Protein AF-A0A183KGP6-F1 (afdb_monomer)

Nearest PDB structures (foldseek):
  6sga-assembly1_DU  TM=4.431E-01  e=5.861E-03  Trypanosoma brucei brucei
  3ddc-assembly1_B  TM=4.902E-01  e=1.138E-02  Mus musculus
  3tuo-assembly1_B  TM=5.033E-01  e=3.368E-02  Homo sapiens

Secondary structure (DSSP, 8-state):
-HHHHHHHH----HHHHHHHHHHTTT-HHHHHHHHHHHT--S-----------------------------------------------------------------------S-TT---TTSPPPEEEEEEEEEPPPPTTS-S---EEEEEEEEETTSBHHHHHHHHHHHTHHHHHHHHTSTTTTTT-----HHHHHHHEEEEESSS-----SSSBGGGGT--SEEEEEEEE-SSPPP--

Foldseek 3Di:
DLVVLCVLLVDPDSVVSVVLCVVVVNPSVVSSCVNVVVPDDPDDDPPDPDDDDDDDDDDDDDDDDDDDDDDDDDDDDDDPDDDDDDDDDDDDDDDDDDDDDDDDDDDDDPPPDPPPPDPCPPDDKAKAKEKEWEFADDDPPDPDDTDIDIDIDIDILQAFLLVVLLVVCVVCVVRLVNRCCPPVNCVLQVDSDSVSQSQQKAKAFPDPFGSLARGDGSVVSVDDRYTYIYIDGHSDGRPHD

pLDDT: mean 70.4, std 25.34, range [27.11, 97.38]

Structure (mmCIF, N/CA/C/O backbone):
data_AF-A0A183KGP6-F1
#
_entry.id   AF-A0A183KGP6-F1
#
loop_
_atom_site.group_PDB
_atom_site.id
_atom_site.type_symbol
_atom_site.label_atom_id
_atom_site.label_alt_id
_atom_site.label_comp_id
_atom_site.label_asym_id
_atom_site.label_entity_id
_atom_site.label_seq_id
_atom_site.pdbx_PDB_ins_code
_atom_site.Cartn_x
_atom_site.Cartn_y
_atom_site.Cartn_z
_atom_site.occupancy
_atom_site.B_iso_or_equiv
_atom_site.auth_seq_id
_atom_site.auth_comp_id
_atom_site.auth_asym_id
_atom_site.auth_atom_id
_atom_site.pdbx_PDB_model_num
ATOM 1 N N . MET A 1 1 ? 17.010 -14.284 -11.463 1.00 81.12 1 MET A N 1
ATOM 2 C CA . MET A 1 1 ? 16.917 -15.751 -11.270 1.00 81.12 1 MET A CA 1
ATOM 3 C C . MET A 1 1 ? 15.515 -16.141 -10.834 1.00 81.12 1 MET A C 1
ATOM 5 O O . MET A 1 1 ? 14.872 -16.854 -11.586 1.00 81.12 1 MET A O 1
ATOM 9 N N . LEU A 1 2 ? 15.007 -15.584 -9.728 1.00 86.62 2 LEU A N 1
ATOM 10 C CA . LEU A 1 2 ? 13.602 -15.716 -9.317 1.00 86.62 2 LEU A CA 1
ATOM 11 C C . LEU A 1 2 ? 12.608 -15.276 -10.408 1.00 86.62 2 LEU A C 1
ATOM 13 O O . LEU A 1 2 ? 11.715 -16.033 -10.745 1.00 86.62 2 LEU A O 1
ATOM 17 N N . GLU A 1 3 ? 12.816 -14.120 -11.047 1.00 85.94 3 GLU A N 1
ATOM 18 C CA . GLU A 1 3 ? 11.957 -13.663 -12.159 1.00 85.94 3 GLU A CA 1
ATOM 19 C C . GLU A 1 3 ? 11.911 -14.659 -13.332 1.00 85.94 3 GLU A C 1
ATOM 21 O O . GLU A 1 3 ? 10.841 -14.955 -13.854 1.00 85.94 3 GLU A O 1
ATOM 26 N N . ASN A 1 4 ? 13.059 -15.241 -13.701 1.00 86.62 4 ASN A N 1
ATOM 27 C CA . ASN A 1 4 ? 13.128 -16.270 -14.745 1.00 86.62 4 ASN A CA 1
ATOM 28 C C . ASN A 1 4 ? 12.422 -17.559 -14.305 1.00 86.62 4 ASN A C 1
ATOM 30 O O . ASN A 1 4 ? 11.791 -18.219 -15.120 1.00 86.62 4 ASN A O 1
ATOM 34 N N . PHE A 1 5 ? 12.515 -17.915 -13.024 1.00 88.62 5 PHE A N 1
ATOM 35 C CA . PHE A 1 5 ? 11.837 -19.078 -12.462 1.00 88.62 5 PHE A CA 1
ATOM 36 C C . PHE A 1 5 ? 10.312 -18.910 -12.485 1.00 88.62 5 PHE A C 1
ATOM 38 O O . PHE A 1 5 ? 9.609 -19.809 -12.945 1.00 88.62 5 PHE A O 1
ATOM 45 N N . LEU A 1 6 ? 9.810 -17.739 -12.082 1.00 89.38 6 LEU A N 1
ATOM 46 C CA . LEU A 1 6 ? 8.388 -17.387 -12.146 1.00 89.38 6 LEU A CA 1
ATOM 47 C C . LEU A 1 6 ? 7.885 -17.382 -13.598 1.00 89.38 6 LEU A C 1
ATOM 49 O O . LEU A 1 6 ? 6.834 -17.947 -13.883 1.00 89.38 6 LEU A O 1
ATOM 53 N N . ALA A 1 7 ? 8.664 -16.834 -14.536 1.00 86.75 7 ALA A N 1
ATOM 54 C CA . ALA A 1 7 ? 8.320 -16.842 -15.958 1.00 86.75 7 ALA A CA 1
ATOM 55 C C . ALA A 1 7 ? 8.277 -18.261 -16.563 1.00 86.75 7 ALA A C 1
ATOM 57 O O . ALA A 1 7 ? 7.427 -18.538 -17.404 1.00 86.75 7 ALA A O 1
ATOM 58 N N . CYS A 1 8 ? 9.167 -19.165 -16.134 1.00 85.12 8 CYS A N 1
ATOM 59 C CA . CYS A 1 8 ? 9.211 -20.549 -16.621 1.00 85.12 8 CYS A CA 1
ATOM 60 C C . CYS A 1 8 ? 8.134 -21.457 -16.006 1.00 85.12 8 CYS A C 1
ATOM 62 O O . CYS A 1 8 ? 7.708 -22.409 -16.652 1.00 85.12 8 CYS A O 1
ATOM 64 N N . THR A 1 9 ? 7.725 -21.199 -14.762 1.00 83.31 9 THR A N 1
ATOM 65 C CA . THR A 1 9 ? 6.773 -22.046 -14.016 1.00 83.31 9 THR A CA 1
ATOM 66 C C . THR A 1 9 ? 5.352 -21.488 -13.986 1.00 83.31 9 THR A C 1
ATOM 68 O O . THR A 1 9 ? 4.415 -22.224 -13.690 1.00 83.31 9 THR A O 1
ATOM 71 N N . GLY A 1 10 ? 5.174 -20.197 -14.279 1.00 86.38 10 GLY A N 1
ATOM 72 C CA . GLY A 1 10 ? 3.891 -19.502 -14.166 1.00 86.38 10 GLY A CA 1
ATOM 73 C C . GLY A 1 10 ? 3.429 -19.275 -12.723 1.00 86.38 10 GLY A C 1
ATOM 74 O O . GLY A 1 10 ? 2.278 -18.897 -12.512 1.00 86.38 10 GLY A O 1
ATOM 75 N N . LEU A 1 11 ? 4.292 -19.510 -11.727 1.00 87.62 11 LEU A N 1
ATOM 76 C CA . LEU A 1 11 ? 3.964 -19.275 -10.323 1.00 87.62 11 LEU A CA 1
ATOM 77 C C . LEU A 1 11 ? 3.753 -17.778 -10.064 1.00 87.62 11 LEU A C 1
ATOM 79 O O . LEU A 1 11 ? 4.532 -16.938 -10.508 1.00 87.62 11 LEU A O 1
ATOM 83 N N . THR A 1 12 ? 2.699 -17.451 -9.319 1.00 85.94 12 THR A N 1
ATOM 84 C CA . THR A 1 12 ? 2.392 -16.081 -8.869 1.00 85.94 12 THR A CA 1
ATOM 85 C C . THR A 1 12 ? 2.721 -15.867 -7.394 1.00 85.94 12 THR A C 1
ATOM 87 O O . THR A 1 12 ? 2.807 -14.728 -6.941 1.00 85.94 12 THR A O 1
ATOM 90 N N . ASP A 1 13 ? 2.895 -16.955 -6.639 1.00 89.19 13 ASP A N 1
ATOM 91 C CA . ASP A 1 13 ? 3.312 -16.922 -5.241 1.00 89.19 13 ASP A CA 1
ATOM 92 C C . ASP A 1 13 ? 4.841 -16.839 -5.156 1.00 89.19 13 ASP A C 1
ATOM 94 O O . ASP A 1 13 ? 5.568 -17.794 -5.445 1.00 89.19 13 ASP A O 1
ATOM 98 N N . ILE A 1 14 ? 5.319 -15.660 -4.766 1.00 88.94 14 ILE A N 1
ATOM 99 C CA . ILE A 1 14 ? 6.742 -15.342 -4.666 1.00 88.94 14 ILE A CA 1
ATOM 100 C C . ILE A 1 14 ? 7.391 -16.102 -3.503 1.00 88.94 14 ILE A C 1
ATOM 102 O O . ILE A 1 14 ? 8.523 -16.561 -3.637 1.00 88.94 14 ILE A O 1
ATOM 106 N N . THR A 1 15 ? 6.691 -16.271 -2.380 1.00 90.25 15 THR A N 1
ATOM 107 C CA . THR A 1 15 ? 7.220 -16.957 -1.194 1.00 90.25 15 THR A CA 1
ATOM 108 C C . THR A 1 15 ? 7.427 -18.439 -1.481 1.00 90.25 15 THR A C 1
ATOM 110 O O . THR A 1 15 ? 8.488 -18.981 -1.174 1.00 90.25 15 THR A O 1
ATOM 113 N N . TYR A 1 16 ? 6.462 -19.070 -2.149 1.00 89.62 16 TYR A N 1
ATOM 114 C CA . TYR A 1 16 ? 6.577 -20.461 -2.583 1.00 89.62 16 TYR A CA 1
ATOM 115 C C . TYR A 1 16 ? 7.667 -20.649 -3.650 1.00 89.62 16 TYR A C 1
ATOM 117 O O . TYR A 1 16 ? 8.451 -21.596 -3.605 1.00 89.62 16 TYR A O 1
ATOM 125 N N . ALA A 1 17 ? 7.778 -19.714 -4.594 1.00 88.25 17 ALA A N 1
ATOM 126 C CA . ALA A 1 17 ? 8.827 -19.764 -5.605 1.00 88.25 17 ALA A CA 1
ATOM 127 C C . ALA A 1 17 ? 10.240 -19.645 -5.009 1.00 88.25 17 ALA A C 1
ATOM 129 O O . ALA A 1 17 ? 11.167 -20.301 -5.487 1.00 88.25 17 ALA A O 1
ATOM 130 N N . ILE A 1 18 ? 10.403 -18.834 -3.959 1.00 89.56 18 ILE A N 1
ATOM 131 C CA . ILE A 1 18 ? 11.666 -18.725 -3.223 1.00 89.56 18 ILE A CA 1
ATOM 132 C C . ILE A 1 18 ? 11.975 -20.034 -2.496 1.00 89.56 18 ILE A C 1
ATOM 134 O O . ILE A 1 18 ? 13.091 -20.522 -2.647 1.00 89.56 18 ILE A O 1
ATOM 138 N N . SER A 1 19 ? 11.012 -20.648 -1.798 1.00 90.38 19 SER A N 1
ATOM 139 C CA . SER A 1 19 ? 11.272 -21.906 -1.080 1.00 90.38 19 SER A CA 1
ATOM 140 C C . SER A 1 19 ? 11.718 -23.029 -2.018 1.00 90.38 19 SER A C 1
ATOM 142 O O . SER A 1 19 ? 12.663 -23.745 -1.713 1.00 90.38 19 SER A O 1
ATOM 144 N N . ILE A 1 20 ? 11.118 -23.132 -3.211 1.00 88.38 20 ILE A N 1
ATOM 145 C CA . ILE A 1 20 ? 11.534 -24.128 -4.212 1.00 88.38 20 ILE A CA 1
ATOM 146 C C . ILE A 1 20 ? 12.958 -23.847 -4.707 1.00 88.38 20 ILE A C 1
ATOM 148 O O . ILE A 1 20 ? 13.764 -24.762 -4.856 1.00 88.38 20 ILE A O 1
ATOM 152 N N . LEU A 1 21 ? 13.295 -22.586 -4.979 1.00 91.00 21 LEU A N 1
ATOM 153 C CA . LEU A 1 21 ? 14.652 -22.242 -5.402 1.00 91.00 21 LEU A CA 1
ATOM 154 C C . LEU A 1 21 ? 15.677 -22.516 -4.301 1.00 91.00 21 LEU A C 1
ATOM 156 O O . LEU A 1 21 ? 16.771 -22.976 -4.613 1.00 91.00 21 LEU A O 1
ATOM 160 N N . GLU A 1 22 ? 15.337 -22.273 -3.038 1.00 91.81 22 GLU A N 1
ATOM 161 C CA . GLU A 1 22 ? 16.195 -22.599 -1.898 1.00 91.81 22 GLU A 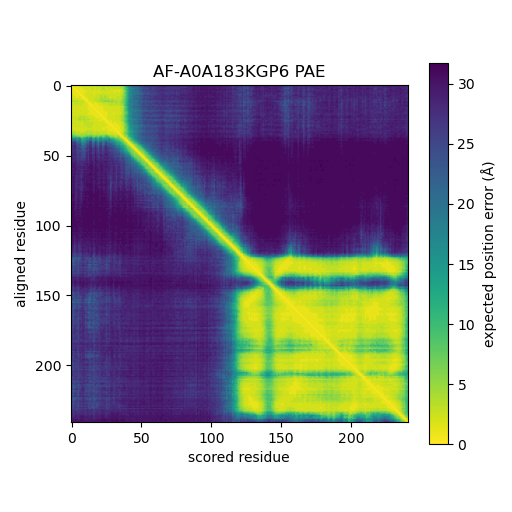CA 1
ATOM 162 C C . GLU A 1 22 ? 16.412 -24.112 -1.764 1.00 91.81 22 GLU A C 1
ATOM 164 O O . GLU A 1 22 ? 17.561 -24.545 -1.651 1.00 91.81 22 GLU A O 1
ATOM 169 N N . ASP A 1 23 ? 15.351 -24.914 -1.893 1.00 90.56 23 ASP A N 1
ATOM 170 C CA . ASP A 1 23 ? 15.410 -26.382 -1.842 1.00 90.56 23 ASP A CA 1
ATOM 171 C C . ASP A 1 23 ? 16.278 -26.981 -2.963 1.00 90.56 23 ASP A C 1
ATOM 173 O O . ASP A 1 23 ? 16.944 -28.001 -2.775 1.00 90.56 23 ASP A O 1
ATOM 177 N N . HIS A 1 24 ? 16.320 -26.318 -4.123 1.00 90.69 24 HIS A N 1
ATOM 178 C CA . HIS A 1 24 ? 17.138 -26.705 -5.278 1.00 90.69 24 HIS A CA 1
ATOM 179 C C . HIS A 1 24 ? 18.449 -25.919 -5.381 1.00 90.69 24 HIS A C 1
ATOM 181 O O . HIS A 1 24 ? 19.069 -25.866 -6.443 1.00 90.69 24 HIS A O 1
ATOM 187 N N . ASN A 1 25 ? 18.905 -25.315 -4.279 1.00 91.62 25 ASN A N 1
ATOM 188 C CA . ASN A 1 25 ? 20.213 -24.667 -4.182 1.00 91.62 25 ASN A CA 1
ATOM 189 C C . ASN A 1 25 ? 20.429 -23.542 -5.223 1.00 91.62 25 ASN A C 1
ATOM 191 O O . ASN A 1 25 ? 21.554 -23.287 -5.659 1.00 91.62 25 ASN A O 1
ATOM 195 N N . TRP A 1 26 ? 19.337 -22.875 -5.606 1.00 88.69 26 TRP A N 1
ATOM 196 C CA . TRP A 1 26 ? 19.215 -21.864 -6.660 1.00 88.69 26 TRP A CA 1
ATOM 197 C C . TRP A 1 26 ? 19.540 -22.364 -8.079 1.00 88.69 26 TRP A C 1
ATOM 199 O O . TRP A 1 26 ? 19.792 -21.562 -8.981 1.00 88.69 26 TRP A O 1
ATOM 209 N N . ASP A 1 27 ? 19.489 -23.675 -8.321 1.00 90.38 27 ASP A N 1
ATOM 210 C CA . ASP A 1 27 ? 19.556 -24.239 -9.668 1.00 90.38 27 ASP A CA 1
ATOM 211 C C . ASP A 1 27 ? 18.201 -24.096 -10.377 1.00 90.38 27 ASP A C 1
ATOM 213 O O . ASP A 1 27 ? 17.239 -24.820 -10.116 1.00 90.38 27 ASP A O 1
ATOM 217 N N . LEU A 1 28 ? 18.144 -23.152 -11.321 1.00 87.19 28 LEU A N 1
ATOM 218 C CA . LEU A 1 28 ? 16.952 -22.870 -12.120 1.00 87.19 28 LEU A CA 1
ATOM 219 C C . LEU A 1 28 ? 16.444 -24.111 -12.873 1.00 87.19 28 LEU A C 1
ATOM 221 O O . LEU A 1 28 ? 15.239 -24.312 -12.979 1.00 87.19 28 LEU A O 1
ATOM 225 N N . THR A 1 29 ? 17.341 -24.937 -13.413 1.00 87.44 29 THR A N 1
ATOM 226 C CA . THR A 1 29 ? 16.960 -26.071 -14.267 1.00 87.44 29 THR A CA 1
ATOM 227 C C . THR A 1 29 ? 16.363 -27.193 -13.427 1.00 87.44 29 THR A C 1
ATOM 229 O O . THR A 1 29 ? 15.338 -27.766 -13.806 1.00 87.44 29 THR A O 1
ATOM 232 N N . ALA A 1 30 ? 16.968 -27.475 -12.270 1.00 87.19 30 ALA A N 1
ATOM 233 C CA . ALA A 1 30 ? 16.465 -28.461 -11.318 1.00 87.19 30 ALA A CA 1
ATOM 234 C C . ALA A 1 30 ? 15.120 -28.025 -10.714 1.00 87.19 30 ALA A C 1
ATOM 236 O O . ALA A 1 30 ? 14.160 -28.796 -10.738 1.00 87.19 30 ALA A O 1
ATOM 237 N N . ALA A 1 31 ? 15.014 -26.762 -10.289 1.00 87.56 31 ALA A N 1
ATOM 238 C CA . ALA A 1 31 ? 13.792 -26.204 -9.719 1.00 87.56 31 ALA A CA 1
ATOM 239 C C . ALA A 1 31 ? 12.621 -26.222 -10.718 1.00 87.56 31 ALA A C 1
ATOM 241 O O . ALA A 1 31 ? 11.513 -26.638 -10.377 1.00 87.56 31 ALA A O 1
ATOM 242 N N . VAL A 1 32 ? 12.853 -25.804 -11.972 1.00 87.19 32 VAL A N 1
ATOM 243 C CA . VAL A 1 32 ? 11.813 -25.818 -13.020 1.00 87.19 32 VAL A CA 1
ATOM 244 C C . VAL A 1 32 ? 11.397 -27.254 -13.335 1.00 87.19 32 VAL A C 1
ATOM 246 O O . VAL A 1 32 ? 10.207 -27.538 -13.449 1.00 87.19 32 VAL A O 1
ATOM 249 N N . SER A 1 33 ? 12.360 -28.176 -13.418 1.00 86.00 33 SER A N 1
ATOM 250 C CA . SER A 1 33 ? 12.076 -29.594 -13.664 1.00 86.00 33 SER A CA 1
ATOM 251 C C . SER A 1 33 ? 11.261 -30.224 -12.534 1.00 86.00 33 SER A C 1
ATOM 253 O O . SER A 1 33 ? 10.390 -31.042 -12.818 1.00 86.00 33 SER A O 1
ATOM 255 N N . SER A 1 34 ? 11.495 -29.823 -11.280 1.00 86.00 34 SER A N 1
ATOM 256 C CA . SER A 1 34 ? 10.710 -30.264 -10.121 1.00 86.00 34 SER A CA 1
ATOM 257 C C . SER A 1 34 ? 9.241 -29.867 -10.266 1.00 86.00 34 SER A C 1
ATOM 259 O O . SER A 1 34 ? 8.366 -30.718 -10.163 1.00 86.00 34 SER A O 1
ATOM 261 N N . ILE A 1 35 ? 8.969 -28.603 -10.608 1.00 85.19 35 ILE A N 1
ATOM 262 C CA . ILE A 1 35 ? 7.598 -28.091 -10.748 1.00 85.19 35 ILE A CA 1
ATOM 263 C C . ILE A 1 35 ? 6.876 -28.691 -11.952 1.00 85.19 35 ILE A C 1
ATOM 265 O O . ILE A 1 35 ? 5.711 -29.062 -11.856 1.00 85.19 35 ILE A O 1
ATOM 269 N N . ILE A 1 36 ? 7.567 -28.838 -13.083 1.00 80.75 36 ILE A N 1
ATOM 270 C CA . ILE A 1 36 ? 6.985 -29.465 -14.276 1.00 80.75 36 ILE A CA 1
ATOM 271 C C . ILE A 1 36 ? 6.713 -30.959 -14.030 1.00 80.75 36 ILE A C 1
ATOM 273 O O . ILE A 1 36 ? 5.729 -31.492 -14.541 1.00 80.75 36 ILE A O 1
ATOM 277 N N . SER A 1 37 ? 7.547 -31.633 -13.229 1.00 69.19 37 SER A N 1
ATOM 278 C CA . SER A 1 37 ? 7.362 -33.050 -12.886 1.00 69.19 37 SER A CA 1
ATOM 279 C C . SER A 1 37 ? 6.227 -33.274 -11.882 1.00 69.19 37 SER A C 1
ATOM 281 O O . SER A 1 37 ? 5.496 -34.251 -12.024 1.00 69.19 37 SER A O 1
ATOM 283 N N . ASP A 1 38 ? 6.020 -32.360 -10.928 1.00 58.97 38 ASP A N 1
ATOM 284 C CA . ASP A 1 38 ? 4.882 -32.401 -9.993 1.00 58.97 38 ASP A CA 1
ATOM 285 C C . ASP A 1 38 ? 3.529 -32.111 -10.681 1.00 58.97 38 ASP A C 1
ATOM 287 O O . ASP A 1 38 ? 2.471 -32.481 -10.170 1.00 58.97 38 ASP A O 1
ATOM 291 N N . VAL A 1 39 ? 3.545 -31.514 -11.882 1.00 53.72 39 VAL A N 1
ATOM 292 C CA . VAL A 1 39 ? 2.363 -31.218 -12.720 1.00 53.72 39 VAL A CA 1
ATOM 293 C C . VAL A 1 39 ? 2.040 -32.348 -13.721 1.00 53.72 39 VAL A C 1
ATOM 295 O O . VAL A 1 39 ? 1.209 -32.188 -14.614 1.00 53.72 39 VAL A O 1
ATOM 298 N N . LEU A 1 40 ? 2.614 -33.544 -13.555 1.00 41.72 40 LEU A N 1
ATOM 299 C CA . LEU A 1 40 ? 2.178 -34.752 -14.271 1.00 41.72 40 LEU A CA 1
ATOM 300 C C . LEU A 1 40 ? 1.310 -35.653 -13.374 1.00 41.72 40 LEU A C 1
ATOM 302 O O . LEU A 1 40 ? 1.816 -36.602 -12.773 1.00 41.72 40 LEU A O 1
ATOM 306 N N . PRO A 1 41 ? -0.022 -35.458 -13.324 1.00 39.81 41 PRO A N 1
ATOM 307 C CA . PRO A 1 41 ? -0.907 -36.540 -12.947 1.00 39.81 41 PRO A CA 1
ATOM 308 C C . PRO A 1 41 ? -0.947 -37.559 -14.090 1.00 39.81 41 PRO A C 1
ATOM 310 O O . PRO A 1 41 ? -1.030 -37.220 -15.273 1.00 39.81 41 PRO A O 1
ATOM 313 N N . ALA A 1 42 ? -0.901 -38.836 -13.719 1.00 44.03 42 ALA A N 1
ATOM 314 C CA . ALA A 1 42 ? -1.204 -39.947 -14.601 1.00 44.03 42 ALA A CA 1
ATOM 315 C C . ALA A 1 42 ? -2.491 -39.668 -15.401 1.00 44.03 42 ALA A C 1
ATOM 317 O O . ALA A 1 42 ? -3.580 -39.615 -14.840 1.00 44.03 42 ALA A O 1
ATOM 318 N N . GLY A 1 43 ? -2.345 -39.517 -16.718 1.00 43.53 43 GLY A N 1
ATOM 319 C CA . GLY A 1 43 ? -3.449 -39.496 -17.670 1.00 43.53 43 GLY A CA 1
ATOM 320 C C . GLY A 1 43 ? -4.267 -38.205 -17.697 1.00 43.53 43 GLY A C 1
ATOM 321 O O . GLY A 1 43 ? -5.335 -38.125 -17.105 1.00 43.53 43 GLY A O 1
ATOM 322 N N . SER A 1 44 ? -3.872 -37.259 -18.544 1.00 30.62 44 SER A N 1
ATOM 323 C CA . SER A 1 44 ? -4.868 -36.581 -19.370 1.00 30.62 44 SER A CA 1
ATOM 324 C C . SER A 1 44 ? -4.247 -36.161 -20.688 1.00 30.62 44 SER A C 1
ATOM 326 O O . SER A 1 44 ? -3.305 -35.376 -20.756 1.00 30.62 44 SER A O 1
ATOM 328 N N . SER A 1 45 ? -4.785 -36.780 -21.729 1.00 33.12 45 SER A N 1
ATOM 329 C CA . SER A 1 45 ? -4.604 -36.458 -23.129 1.00 33.12 45 SER A CA 1
ATOM 330 C C . SER A 1 45 ? -4.700 -34.949 -23.345 1.00 33.12 45 SER A C 1
ATOM 332 O O . SER A 1 45 ? -5.732 -34.341 -23.064 1.00 33.12 45 SER A O 1
ATOM 334 N N . VAL A 1 46 ? -3.664 -34.367 -23.944 1.00 32.84 46 VAL A N 1
ATOM 335 C CA . VAL A 1 46 ? -3.855 -33.209 -24.816 1.00 32.84 46 VAL A CA 1
ATOM 336 C C . VAL A 1 46 ? -4.837 -33.669 -25.890 1.00 32.84 46 VAL A C 1
ATOM 338 O O . VAL A 1 46 ? -4.506 -34.499 -26.735 1.00 32.84 46 VAL A O 1
ATOM 341 N N . VAL A 1 47 ? -6.086 -33.215 -25.804 1.00 34.38 47 VAL A N 1
ATOM 342 C CA . VAL A 1 47 ? -7.009 -33.267 -26.936 1.00 34.38 47 VAL A CA 1
ATOM 343 C C . VAL A 1 47 ? -6.546 -32.158 -27.868 1.00 34.38 47 VAL A C 1
ATOM 345 O O . VAL A 1 47 ? -6.925 -31.000 -27.732 1.00 34.38 47 VAL A O 1
ATOM 348 N N . GLN A 1 48 ? -5.623 -32.520 -28.754 1.00 35.09 48 GLN A N 1
ATOM 349 C CA . GLN A 1 48 ? -5.389 -31.797 -29.990 1.00 35.09 48 GLN A CA 1
ATOM 350 C C . GLN A 1 48 ? -6.634 -31.999 -30.856 1.00 35.09 48 GLN A C 1
ATOM 352 O O . GLN A 1 48 ? -7.079 -33.128 -31.060 1.00 35.09 48 GLN A O 1
ATOM 357 N N . GLU A 1 49 ? -7.212 -30.895 -31.314 1.00 34.16 49 GLU A N 1
ATOM 358 C CA . GLU A 1 49 ? -8.292 -30.885 -32.290 1.00 34.16 49 GLU A CA 1
ATOM 359 C C . GLU A 1 49 ? -7.764 -31.488 -33.601 1.00 34.16 49 GLU A C 1
ATOM 361 O O . GLU A 1 49 ? -6.937 -30.900 -34.297 1.00 34.16 49 GLU A O 1
ATOM 366 N N . ASP A 1 50 ? -8.187 -32.722 -33.868 1.00 33.22 50 ASP A N 1
ATOM 367 C CA . ASP A 1 50 ? -7.902 -33.485 -35.076 1.00 33.22 50 ASP A CA 1
ATOM 368 C C . ASP A 1 50 ? -8.952 -33.140 -36.142 1.00 33.22 50 ASP A C 1
ATOM 370 O O . ASP A 1 50 ? -10.146 -33.386 -35.953 1.00 33.22 50 ASP A O 1
ATOM 374 N N . GLN A 1 51 ? -8.508 -32.605 -37.280 1.00 32.69 51 GLN A N 1
ATOM 375 C CA . GLN A 1 51 ? -9.146 -32.911 -38.556 1.00 32.69 51 GLN A CA 1
ATOM 376 C C . GLN A 1 51 ? -8.096 -33.221 -39.630 1.00 32.69 51 GLN A C 1
ATOM 378 O O . GLN A 1 51 ? -7.629 -32.331 -40.334 1.00 32.69 51 GLN A O 1
ATOM 383 N N . SER A 1 52 ? -7.920 -34.533 -39.836 1.00 32.34 52 SER A N 1
ATOM 384 C CA . SER A 1 52 ? -7.676 -35.235 -41.115 1.00 32.34 52 SER A CA 1
ATOM 385 C C . SER A 1 52 ? -6.233 -35.130 -41.642 1.00 32.34 52 SER A C 1
ATOM 387 O O . SER A 1 52 ? -5.732 -34.040 -41.871 1.00 32.34 52 SER A O 1
ATOM 389 N N . VAL A 1 53 ? -5.474 -36.194 -41.940 1.00 31.14 53 VAL A N 1
ATOM 390 C CA . VAL A 1 53 ? -5.739 -37.472 -42.644 1.00 31.14 53 VAL A CA 1
ATOM 391 C C . VAL A 1 53 ? -4.547 -38.435 -42.326 1.00 31.14 53 VAL A C 1
ATOM 393 O O . VAL A 1 53 ? -3.508 -37.962 -41.865 1.00 31.14 53 VAL A O 1
ATOM 396 N N . PRO A 1 54 ? -4.647 -39.766 -42.547 1.00 46.81 54 PRO A N 1
ATOM 397 C CA . PRO A 1 54 ? -3.925 -40.788 -41.777 1.00 46.81 54 PRO A CA 1
ATOM 398 C C . PRO A 1 54 ? -2.695 -41.429 -42.458 1.00 46.81 54 PRO A C 1
ATOM 400 O O . PRO A 1 54 ? -2.429 -41.212 -43.639 1.00 46.81 54 PRO A O 1
ATOM 403 N N . TYR A 1 55 ? -2.065 -42.336 -41.689 1.00 27.11 55 TYR A N 1
ATOM 404 C CA . TYR A 1 55 ? -0.944 -43.260 -41.976 1.00 27.11 55 TYR A CA 1
ATOM 405 C C . TYR A 1 55 ? 0.453 -42.623 -41.805 1.00 27.11 55 TYR A C 1
ATOM 407 O O . TYR A 1 55 ? 0.699 -41.526 -42.270 1.00 27.11 55 TYR A O 1
ATOM 415 N N . SER A 1 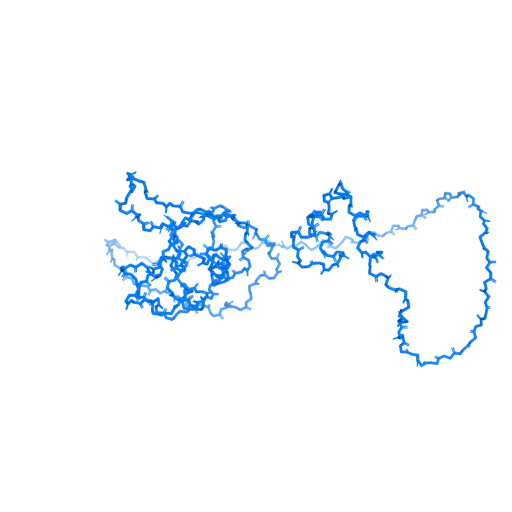56 ? 1.448 -43.222 -41.144 1.00 30.06 56 SER A N 1
ATOM 416 C CA . SER A 1 56 ? 1.765 -44.639 -40.997 1.00 30.06 56 SER A CA 1
ATOM 417 C C . SER A 1 56 ? 2.711 -44.880 -39.806 1.00 30.06 56 SER A C 1
ATOM 419 O O . SER A 1 56 ? 3.480 -44.015 -39.400 1.00 30.06 56 SER A O 1
ATOM 421 N N . THR A 1 57 ? 2.639 -46.100 -39.288 1.00 39.97 57 THR A N 1
ATOM 422 C CA . THR A 1 57 ? 3.443 -46.764 -38.254 1.00 39.97 57 THR A CA 1
ATOM 423 C C . THR A 1 57 ? 4.962 -46.626 -38.457 1.00 39.97 57 THR A C 1
ATOM 425 O O . THR A 1 57 ? 5.401 -46.690 -39.601 1.00 39.97 57 THR A O 1
ATOM 428 N N . VAL A 1 58 ? 5.745 -46.533 -37.363 1.00 29.05 58 VAL A N 1
ATOM 429 C CA . VAL A 1 58 ? 6.975 -47.320 -37.050 1.00 29.05 58 VAL A CA 1
ATOM 430 C C . VAL A 1 58 ? 7.724 -46.710 -35.840 1.00 29.05 58 VAL A C 1
ATOM 432 O O . VAL A 1 58 ? 8.074 -45.538 -35.827 1.00 29.05 58 VAL A O 1
ATOM 435 N N . PHE A 1 59 ? 8.020 -47.548 -34.845 1.00 31.31 59 PHE A N 1
ATOM 436 C CA . PHE A 1 59 ? 9.094 -47.408 -33.840 1.00 31.31 59 PHE A CA 1
ATOM 437 C C . PHE A 1 59 ? 9.975 -48.676 -33.946 1.00 31.31 59 PHE A C 1
ATOM 439 O O . PHE A 1 59 ? 9.486 -49.662 -34.508 1.00 31.31 59 PHE A O 1
ATOM 446 N N . PRO A 1 60 ? 11.149 -48.797 -33.288 1.00 49.62 60 PRO A N 1
ATOM 447 C CA . PRO A 1 60 ? 12.135 -47.805 -32.807 1.00 49.62 60 PRO A CA 1
ATOM 448 C C . PRO A 1 60 ? 13.599 -48.188 -33.191 1.00 49.62 60 PRO A C 1
ATOM 450 O O . PRO A 1 60 ? 13.843 -49.337 -33.535 1.00 49.62 60 PRO A O 1
ATOM 453 N N . MET A 1 61 ? 14.594 -47.286 -33.058 1.00 30.66 61 MET A N 1
ATOM 454 C CA . MET A 1 61 ? 15.971 -47.607 -32.580 1.00 30.66 61 MET A CA 1
ATOM 455 C C . MET A 1 61 ? 16.944 -46.406 -32.623 1.00 30.66 61 MET A C 1
ATOM 457 O O . MET A 1 61 ? 17.057 -45.708 -33.622 1.00 30.66 61 MET A O 1
ATOM 461 N N . ILE A 1 62 ? 17.702 -46.246 -31.535 1.00 34.38 62 ILE A N 1
ATOM 462 C CA . ILE A 1 62 ? 19.007 -45.556 -31.394 1.00 34.38 62 ILE A CA 1
ATOM 463 C C . ILE A 1 62 ? 20.039 -46.721 -31.355 1.00 34.38 62 ILE A C 1
ATOM 465 O O . ILE A 1 62 ? 19.655 -47.742 -30.768 1.00 34.38 62 ILE A O 1
ATOM 469 N N . PRO A 1 63 ? 21.284 -46.680 -31.918 1.00 39.47 63 PRO A N 1
ATOM 470 C CA . PRO A 1 63 ? 22.338 -45.764 -31.448 1.00 39.47 63 PRO A CA 1
ATOM 471 C C . PRO A 1 63 ? 23.530 -45.393 -32.373 1.00 39.47 63 PRO A C 1
ATOM 473 O O . PRO A 1 63 ? 23.830 -46.051 -33.360 1.00 39.47 63 PRO A O 1
ATOM 476 N N . LEU A 1 64 ? 24.291 -44.399 -31.883 1.00 33.41 64 LEU A N 1
ATOM 477 C CA . LEU A 1 64 ? 25.751 -44.205 -32.010 1.00 33.41 64 LEU A CA 1
ATOM 478 C C . LEU A 1 64 ? 26.351 -43.728 -33.355 1.00 33.41 64 LEU A C 1
ATOM 480 O O . LEU A 1 64 ? 26.341 -44.433 -34.355 1.00 33.41 64 LEU A O 1
ATOM 484 N N . GLY A 1 65 ? 27.051 -42.586 -33.318 1.00 28.55 65 GLY A N 1
ATOM 485 C CA . GLY A 1 65 ? 28.009 -42.175 -34.353 1.00 28.55 65 GLY A CA 1
ATOM 486 C C . GLY A 1 65 ? 28.597 -40.789 -34.078 1.00 28.55 65 GLY A C 1
ATOM 487 O O . GLY A 1 65 ? 27.852 -39.826 -33.981 1.00 28.55 65 GLY A O 1
ATOM 488 N N . GLY A 1 66 ? 29.917 -40.715 -33.888 1.00 28.11 66 GLY A N 1
ATOM 489 C CA . GLY A 1 66 ? 30.672 -39.532 -33.459 1.00 28.11 66 GLY A CA 1
ATOM 490 C C . GLY A 1 66 ? 30.883 -38.420 -34.514 1.00 28.11 66 GLY A C 1
ATOM 491 O O . GLY A 1 66 ? 30.118 -38.313 -35.468 1.00 28.11 66 GLY A O 1
ATOM 492 N N . PRO A 1 67 ? 31.904 -37.559 -34.322 1.00 46.91 67 PRO A N 1
ATOM 493 C CA . PRO A 1 67 ? 31.869 -36.125 -34.635 1.00 46.91 67 PRO A CA 1
ATOM 494 C C . PRO A 1 67 ? 32.419 -35.779 -36.024 1.00 46.91 67 PRO A C 1
ATOM 496 O O . PRO A 1 67 ? 33.365 -36.427 -36.464 1.00 46.91 67 PRO A O 1
ATOM 499 N N . ILE A 1 68 ? 31.931 -34.705 -36.666 1.00 34.47 68 ILE A N 1
ATOM 500 C CA . ILE A 1 68 ? 32.618 -34.073 -37.811 1.00 34.47 68 ILE A CA 1
ATOM 501 C 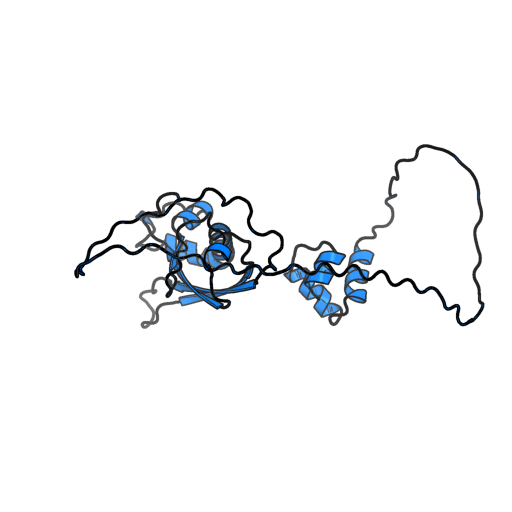C . ILE A 1 68 ? 32.457 -32.541 -37.795 1.00 34.47 68 ILE A C 1
ATOM 503 O O . ILE A 1 68 ? 31.380 -31.996 -37.571 1.00 34.47 68 ILE A O 1
ATOM 507 N N . LEU A 1 69 ? 33.602 -31.897 -38.024 1.00 30.44 69 LEU A N 1
ATOM 508 C CA . LEU A 1 69 ? 33.900 -30.477 -38.181 1.00 30.44 69 LEU A CA 1
ATOM 509 C C . LEU A 1 69 ? 33.249 -29.811 -39.411 1.00 30.44 69 LEU A C 1
ATOM 511 O O . LEU A 1 69 ? 33.127 -30.422 -40.465 1.00 30.44 69 LEU A O 1
ATOM 515 N N . SER A 1 70 ? 33.015 -28.505 -39.246 1.00 32.22 70 SER A N 1
ATOM 516 C CA . SER A 1 70 ? 33.139 -27.402 -40.215 1.00 32.22 70 SER A CA 1
ATOM 517 C C . SER A 1 70 ? 32.341 -27.414 -41.527 1.00 32.22 70 SER A C 1
ATOM 519 O O . SER A 1 70 ? 32.549 -28.224 -42.424 1.00 32.22 70 SER A O 1
ATOM 521 N N . SER A 1 71 ? 31.585 -26.332 -41.732 1.00 32.72 71 SER A N 1
ATOM 522 C CA . SER A 1 71 ? 31.528 -25.635 -43.022 1.00 32.72 71 SER A CA 1
ATOM 523 C C . SER A 1 71 ? 31.328 -24.139 -42.789 1.00 32.72 71 SER A C 1
ATOM 525 O O . SER A 1 71 ? 30.389 -23.707 -42.124 1.00 32.72 71 SER A O 1
ATOM 527 N N . GLU A 1 72 ? 32.287 -23.377 -43.300 1.00 33.91 72 GLU A N 1
ATOM 528 C CA . GLU A 1 72 ? 32.314 -21.924 -43.356 1.00 33.91 72 GLU A CA 1
ATOM 529 C C . GLU A 1 72 ? 31.452 -21.387 -44.512 1.00 33.91 72 GLU A C 1
ATOM 531 O O . GLU A 1 72 ? 31.071 -22.113 -45.431 1.00 33.91 72 GLU A O 1
ATOM 536 N N . SER A 1 73 ? 31.297 -20.060 -44.495 1.00 31.17 73 SER A N 1
ATOM 537 C CA . SER A 1 73 ? 30.865 -19.148 -45.565 1.00 31.17 73 SER A CA 1
ATOM 538 C C . SER A 1 73 ? 29.365 -18.823 -45.646 1.00 31.17 73 SER A C 1
ATOM 540 O O . SER A 1 73 ? 28.533 -19.608 -46.075 1.00 31.17 73 SER A O 1
ATOM 542 N N . SER A 1 74 ? 29.019 -17.577 -45.312 1.00 34.59 74 SER A N 1
ATOM 543 C CA . SER A 1 74 ? 28.858 -16.567 -46.361 1.00 34.59 74 SER A CA 1
ATOM 544 C C . SER A 1 74 ? 28.820 -15.163 -45.759 1.00 34.59 74 SER A C 1
ATOM 546 O O . SER A 1 74 ? 28.014 -14.847 -44.888 1.00 34.59 74 SER A O 1
ATOM 548 N N . MET A 1 75 ? 29.710 -14.316 -46.266 1.00 35.81 75 MET A N 1
ATOM 549 C CA . MET A 1 75 ? 29.696 -12.870 -46.094 1.00 35.81 75 MET A CA 1
ATOM 550 C C . MET A 1 75 ? 28.434 -12.284 -46.739 1.00 35.81 75 MET A C 1
ATOM 552 O O . MET A 1 75 ? 28.107 -12.634 -47.870 1.00 35.81 75 MET A O 1
ATOM 556 N N . ASN A 1 76 ? 27.782 -11.334 -46.068 1.00 36.44 76 ASN A N 1
ATOM 557 C CA . ASN A 1 76 ? 27.249 -10.165 -46.762 1.00 36.44 76 ASN A CA 1
ATOM 558 C C . ASN A 1 76 ? 27.173 -8.967 -45.814 1.00 36.44 76 ASN A C 1
ATOM 560 O O . ASN A 1 76 ? 26.441 -8.946 -44.829 1.00 36.44 76 ASN A O 1
ATOM 564 N N . HIS A 1 77 ? 27.995 -7.980 -46.139 1.00 38.66 77 HIS A N 1
ATOM 565 C CA . HIS A 1 77 ? 27.964 -6.626 -45.627 1.00 38.66 77 HIS A CA 1
ATOM 566 C C . HIS A 1 77 ? 26.841 -5.891 -46.362 1.00 38.66 77 HIS A C 1
ATOM 568 O O . HIS A 1 77 ? 26.812 -5.873 -47.589 1.00 38.66 77 HIS A O 1
ATOM 574 N N . ASN A 1 78 ? 25.935 -5.242 -45.641 1.00 35.34 78 ASN A N 1
ATOM 575 C CA . ASN A 1 78 ? 25.232 -4.107 -46.219 1.00 35.34 78 ASN A CA 1
ATOM 576 C C . ASN A 1 78 ? 25.217 -2.976 -45.197 1.00 35.34 78 ASN A C 1
ATOM 578 O O . ASN A 1 78 ? 24.486 -2.985 -44.209 1.00 35.34 78 ASN A O 1
ATOM 582 N N . LEU A 1 79 ? 26.157 -2.063 -45.423 1.00 38.41 79 LEU A N 1
ATOM 583 C CA . LEU A 1 79 ? 26.392 -0.846 -44.673 1.00 38.41 79 LEU A CA 1
ATOM 584 C C . LEU A 1 79 ? 25.347 0.178 -45.140 1.00 38.41 79 LEU A C 1
ATOM 586 O O . LEU A 1 79 ? 25.514 0.826 -46.168 1.00 38.41 79 LEU A O 1
ATOM 590 N N . GLY A 1 80 ? 24.247 0.297 -44.402 1.00 35.25 80 GLY A N 1
ATOM 591 C CA . GLY A 1 80 ? 23.268 1.370 -44.561 1.00 35.25 80 GLY A CA 1
ATOM 592 C C . GLY A 1 80 ? 23.460 2.424 -43.477 1.00 35.25 80 GLY A C 1
ATOM 593 O O . GLY A 1 80 ? 22.655 2.515 -42.557 1.00 35.25 80 GLY A O 1
ATOM 594 N N . THR A 1 81 ? 24.547 3.192 -43.540 1.00 40.31 81 THR A N 1
ATOM 595 C CA . THR A 1 81 ? 24.753 4.382 -42.702 1.00 40.31 81 THR A CA 1
ATOM 596 C C . THR A 1 81 ? 23.724 5.454 -43.065 1.00 40.31 81 THR A C 1
ATOM 598 O O . THR A 1 81 ? 23.893 6.147 -44.066 1.00 40.31 81 THR A O 1
ATOM 601 N N . GLN A 1 82 ? 22.672 5.623 -42.259 1.00 36.31 82 GLN A N 1
ATOM 602 C CA . GLN A 1 82 ? 21.893 6.864 -42.251 1.00 36.31 82 GLN A CA 1
ATOM 603 C C . GLN A 1 82 ? 22.579 7.860 -41.314 1.00 36.31 82 GLN A C 1
ATOM 605 O O . GLN A 1 82 ? 22.463 7.795 -40.094 1.00 36.31 82 GLN A O 1
ATOM 610 N N . THR A 1 83 ? 23.340 8.770 -41.911 1.00 39.09 83 THR A N 1
ATOM 611 C CA . THR A 1 83 ? 23.831 9.992 -41.275 1.00 39.09 83 THR A CA 1
ATOM 612 C C . THR A 1 83 ? 22.687 11.002 -41.214 1.00 39.09 83 THR A C 1
ATOM 614 O O . THR A 1 83 ? 22.225 11.457 -42.258 1.00 39.09 83 THR A O 1
ATOM 617 N N . VAL A 1 84 ? 22.233 11.370 -40.015 1.00 39.28 84 VAL A N 1
ATOM 618 C CA . VAL A 1 84 ? 21.325 12.511 -39.828 1.00 39.28 84 VAL A CA 1
ATOM 619 C C . VAL A 1 84 ? 22.183 13.752 -39.604 1.00 39.28 84 VAL A C 1
ATOM 621 O O . VAL A 1 84 ? 22.923 13.846 -38.626 1.00 39.28 84 VAL A O 1
ATOM 624 N N . SER A 1 85 ? 22.137 14.672 -40.563 1.00 39.69 85 SER A N 1
ATOM 625 C CA . SER A 1 85 ? 22.844 15.950 -40.534 1.00 39.69 85 SER A CA 1
ATOM 626 C C . SER A 1 85 ? 22.161 16.929 -39.577 1.00 39.69 85 SER A C 1
ATOM 628 O O . SER A 1 85 ? 20.945 17.097 -39.610 1.00 39.69 85 SER A O 1
ATOM 630 N N . VAL A 1 86 ? 22.959 17.592 -38.742 1.00 38.81 86 VAL A N 1
ATOM 631 C CA . VAL A 1 86 ? 22.536 18.691 -37.866 1.00 38.81 86 VAL A CA 1
ATOM 632 C C . VAL A 1 86 ? 22.563 19.985 -38.681 1.00 38.81 86 VAL A C 1
ATOM 634 O O . VAL A 1 86 ? 23.610 20.346 -39.216 1.00 38.81 86 VAL A O 1
ATOM 637 N N . SER A 1 87 ? 21.437 20.689 -38.772 1.00 37.97 87 SER A N 1
ATOM 638 C CA . SER A 1 87 ? 21.379 22.048 -39.319 1.00 37.97 87 SER A CA 1
ATOM 639 C C . SER A 1 87 ? 21.145 23.035 -38.181 1.00 37.97 87 SER A C 1
ATOM 641 O O . SER A 1 87 ? 20.040 23.144 -37.661 1.00 37.97 87 SER A O 1
ATOM 643 N N . THR A 1 88 ? 22.194 23.756 -37.794 1.00 46.03 88 THR A N 1
ATOM 644 C CA . THR A 1 88 ? 22.090 25.006 -37.034 1.00 46.03 88 THR A CA 1
ATOM 645 C C . THR A 1 88 ? 22.037 26.154 -38.035 1.00 46.03 88 THR A C 1
ATOM 647 O O . THR A 1 88 ? 23.045 26.438 -38.683 1.00 46.03 88 THR A O 1
ATOM 650 N N . MET A 1 89 ? 20.888 26.812 -38.173 1.00 41.53 89 MET A N 1
ATOM 651 C CA . MET A 1 89 ? 20.835 28.164 -38.726 1.00 41.53 89 MET A CA 1
ATOM 652 C C . MET A 1 89 ? 20.486 29.130 -37.601 1.00 41.53 89 MET A C 1
ATOM 654 O O . MET A 1 89 ? 19.439 29.019 -36.966 1.00 41.53 89 MET A O 1
ATOM 658 N N . CYS A 1 90 ? 21.436 30.019 -37.324 1.00 43.06 90 CYS A N 1
ATOM 659 C CA . CYS A 1 90 ? 21.258 31.199 -36.502 1.00 43.06 90 CYS A CA 1
ATOM 660 C C . CYS A 1 90 ? 20.744 32.309 -37.419 1.00 43.06 90 CYS A C 1
ATOM 662 O O . CYS A 1 90 ? 21.533 32.858 -38.179 1.00 43.06 90 CYS A O 1
ATOM 664 N N . ASP A 1 91 ? 19.462 32.637 -37.316 1.00 34.47 91 ASP A N 1
ATOM 665 C CA . ASP A 1 91 ? 18.890 33.860 -37.875 1.00 34.47 91 ASP A CA 1
ATOM 666 C C . ASP A 1 91 ? 18.167 34.589 -36.740 1.00 34.47 91 ASP A C 1
ATOM 668 O O . ASP A 1 91 ? 17.038 34.254 -36.385 1.00 34.47 91 ASP A O 1
ATOM 672 N N . ILE A 1 92 ? 18.847 35.558 -36.128 1.00 39.75 92 ILE A N 1
ATOM 673 C CA . ILE A 1 92 ? 18.230 36.584 -35.284 1.00 39.75 92 ILE A CA 1
ATOM 674 C C . ILE A 1 92 ? 18.742 37.924 -35.802 1.00 39.75 92 ILE A C 1
ATOM 676 O O . ILE A 1 92 ? 19.870 38.321 -35.529 1.00 39.75 92 ILE A O 1
ATOM 680 N N . ASP A 1 93 ? 17.874 38.595 -36.549 1.00 37.44 93 ASP A N 1
ATOM 681 C CA . ASP A 1 93 ? 17.887 40.035 -36.767 1.00 37.44 93 ASP A CA 1
ATOM 682 C C . ASP A 1 93 ? 16.502 40.530 -36.353 1.00 37.44 93 ASP A C 1
ATOM 684 O O . ASP A 1 93 ? 15.516 40.206 -37.012 1.00 37.44 93 ASP A O 1
ATOM 688 N N . THR A 1 94 ? 16.410 41.261 -35.240 1.00 42.53 94 THR A N 1
ATOM 689 C CA . THR A 1 94 ? 15.407 42.315 -34.996 1.00 42.53 94 THR A CA 1
ATOM 690 C C . THR A 1 94 ? 15.832 43.112 -33.759 1.00 42.53 94 THR A C 1
ATOM 692 O O . THR A 1 94 ? 15.664 42.674 -32.621 1.00 42.53 94 THR A O 1
ATOM 695 N N . ASP A 1 95 ? 16.362 44.307 -34.008 1.00 38.47 95 ASP A N 1
ATOM 696 C CA . ASP A 1 95 ? 16.481 45.401 -33.046 1.00 38.47 95 ASP A CA 1
ATOM 697 C C . ASP A 1 95 ? 15.095 45.938 -32.661 1.00 38.47 95 ASP A C 1
ATOM 699 O O . ASP A 1 95 ? 14.356 46.372 -33.542 1.00 38.47 95 ASP A O 1
ATOM 703 N N . ILE A 1 96 ? 14.787 46.026 -31.359 1.00 39.56 96 ILE A N 1
ATOM 704 C CA . ILE A 1 96 ? 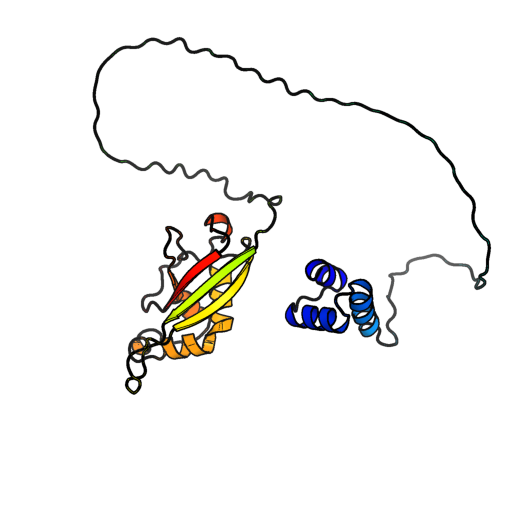13.955 47.101 -30.784 1.00 39.56 96 ILE A CA 1
ATOM 705 C C . ILE A 1 96 ? 14.286 47.356 -29.296 1.00 39.56 96 ILE A C 1
ATOM 707 O O . ILE A 1 96 ? 14.003 46.558 -28.414 1.00 39.56 96 ILE A O 1
ATOM 711 N N . SER A 1 97 ? 14.880 48.526 -29.051 1.00 39.00 97 SER A N 1
ATOM 712 C CA . SER A 1 97 ? 14.534 49.533 -28.029 1.00 39.00 97 SER A CA 1
ATOM 713 C C . SER A 1 97 ? 14.049 49.106 -26.621 1.00 39.00 97 SER A C 1
ATOM 715 O O . SER A 1 97 ? 12.889 48.762 -26.432 1.00 39.00 97 SER A O 1
ATOM 717 N N . GLY A 1 98 ? 14.894 49.371 -25.613 1.00 31.78 98 GLY A N 1
ATOM 718 C CA . GLY A 1 98 ? 14.554 50.322 -24.539 1.00 31.78 98 GLY A CA 1
ATOM 719 C C . GLY A 1 98 ? 13.872 49.836 -23.241 1.00 31.78 98 GLY A C 1
ATOM 720 O O . GLY A 1 98 ? 12.746 49.361 -23.251 1.00 31.78 98 GLY A O 1
ATOM 721 N N . CYS A 1 99 ? 14.524 50.205 -22.129 1.00 31.81 99 CYS A N 1
ATOM 722 C CA . CYS A 1 99 ? 14.016 50.486 -20.772 1.00 31.81 99 CYS A CA 1
ATOM 723 C C . CYS A 1 99 ? 13.942 49.371 -19.708 1.00 31.81 99 CYS A C 1
ATOM 725 O O . CYS A 1 99 ? 13.237 48.373 -19.819 1.00 31.81 99 CYS A O 1
ATOM 727 N N . ASP A 1 100 ? 14.648 49.678 -18.612 1.00 37.03 100 ASP A N 1
ATOM 728 C CA . ASP A 1 100 ? 14.575 49.133 -17.257 1.00 37.03 100 ASP A CA 1
ATOM 729 C C . ASP A 1 100 ? 13.151 48.889 -16.760 1.00 37.03 100 ASP A C 1
ATOM 731 O O . ASP A 1 100 ? 12.353 49.814 -16.846 1.00 37.03 100 ASP A O 1
ATOM 735 N N . ILE A 1 101 ? 12.894 47.730 -16.133 1.00 34.53 101 ILE A N 1
ATOM 736 C CA . ILE A 1 101 ? 12.253 47.580 -14.805 1.00 34.53 101 ILE A CA 1
ATOM 737 C C . ILE A 1 101 ? 12.097 46.087 -14.437 1.00 34.53 101 ILE A C 1
ATOM 739 O O . ILE A 1 101 ? 11.418 45.326 -15.114 1.00 34.53 101 ILE A O 1
ATOM 743 N N . SER A 1 102 ? 12.651 45.674 -13.295 1.00 39.69 102 SER A N 1
ATOM 744 C CA . SER A 1 102 ? 11.991 44.699 -12.398 1.00 39.69 102 SER A CA 1
ATOM 745 C C . SER A 1 102 ? 11.208 45.524 -11.362 1.00 39.69 102 SER A C 1
ATOM 747 O O . SER A 1 102 ? 11.733 46.586 -11.013 1.00 39.69 102 SER A O 1
ATOM 749 N N . PRO A 1 103 ? 10.024 45.119 -10.833 1.00 41.94 103 PRO A N 1
ATOM 750 C CA . PRO A 1 103 ? 9.816 43.813 -10.181 1.00 41.94 103 PRO A CA 1
ATOM 751 C C . PRO A 1 103 ? 8.379 43.196 -10.196 1.00 41.94 103 PRO A C 1
ATOM 753 O O . PRO A 1 103 ? 7.383 43.869 -10.420 1.00 41.94 103 PRO A O 1
ATOM 756 N N . ALA A 1 104 ? 8.323 41.915 -9.797 1.00 39.25 104 ALA A N 1
ATOM 757 C CA . ALA A 1 104 ? 7.267 41.197 -9.051 1.00 39.25 104 ALA A CA 1
ATOM 758 C C . ALA A 1 104 ? 5.852 40.916 -9.640 1.00 39.25 104 ALA A C 1
ATOM 760 O O . ALA A 1 104 ? 5.193 41.756 -10.237 1.00 39.25 104 ALA A O 1
ATOM 761 N N . ILE A 1 105 ? 5.350 39.737 -9.221 1.00 31.80 105 ILE A N 1
ATOM 762 C CA . ILE A 1 105 ? 3.961 39.223 -9.142 1.00 31.80 105 ILE A CA 1
ATOM 763 C C . ILE A 1 105 ? 3.545 38.186 -10.207 1.00 31.80 105 ILE A C 1
ATOM 765 O O . ILE A 1 105 ? 3.163 38.491 -11.330 1.00 31.80 105 ILE A O 1
ATOM 769 N N . SER A 1 106 ? 3.560 36.936 -9.734 1.00 42.03 106 SER A N 1
ATOM 770 C CA . SER A 1 106 ? 2.653 35.809 -9.979 1.00 42.03 106 SER A CA 1
ATOM 771 C C . SER A 1 106 ? 1.536 35.964 -11.018 1.00 42.03 106 SER A C 1
ATOM 773 O O . SER A 1 106 ? 0.633 36.779 -10.838 1.00 42.03 106 SER A O 1
ATOM 775 N N . ARG A 1 107 ? 1.461 35.002 -11.950 1.00 34.69 107 ARG A N 1
ATOM 776 C CA . ARG A 1 107 ? 0.224 34.276 -12.296 1.00 34.69 107 ARG A CA 1
ATOM 777 C C . ARG A 1 107 ? 0.541 32.979 -13.042 1.00 34.69 107 ARG A C 1
ATOM 779 O O . ARG A 1 107 ? 1.300 32.959 -14.000 1.00 34.69 107 ARG A O 1
ATOM 786 N N . SER A 1 108 ? -0.054 31.915 -12.515 1.00 40.47 108 SER A N 1
ATOM 787 C CA . SER A 1 108 ? -0.096 30.552 -13.029 1.00 40.47 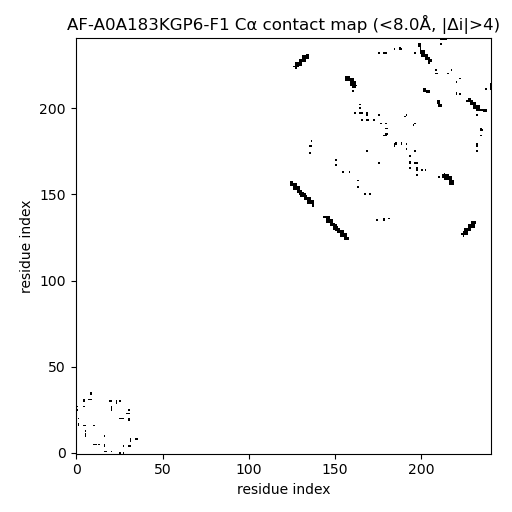108 SER A CA 1
ATOM 788 C C . SER A 1 108 ? -0.600 30.502 -14.472 1.00 40.47 108 SER A C 1
ATOM 790 O O . SER A 1 108 ? -1.648 31.075 -14.765 1.00 40.47 108 SER A O 1
ATOM 792 N N . VAL A 1 109 ? 0.114 29.772 -15.328 1.00 36.84 109 VAL A N 1
ATOM 793 C CA . VAL A 1 109 ? -0.431 29.137 -16.532 1.00 36.84 109 VAL A CA 1
ATOM 794 C C . VAL A 1 109 ? 0.184 27.742 -16.578 1.00 36.84 109 VAL A C 1
ATOM 796 O O . VAL A 1 109 ? 1.296 27.554 -17.059 1.00 36.84 109 VAL A O 1
ATOM 799 N N . ILE A 1 110 ? -0.502 26.773 -15.975 1.00 46.56 110 ILE A N 1
ATOM 800 C CA . ILE A 1 110 ? -0.252 25.362 -16.265 1.00 46.56 110 ILE A CA 1
ATOM 801 C C . ILE A 1 110 ? -1.050 25.101 -17.536 1.00 46.56 110 ILE A C 1
ATOM 803 O O . ILE A 1 110 ? -2.274 24.984 -17.493 1.00 46.56 110 ILE A O 1
ATOM 807 N N . GLU A 1 111 ? -0.363 25.122 -18.672 1.00 36.41 111 GLU A N 1
ATOM 808 C CA . GLU A 1 111 ? -0.914 24.630 -19.925 1.00 36.41 111 GLU A CA 1
ATOM 809 C C . GLU A 1 111 ? -1.090 23.117 -19.749 1.00 36.41 111 GLU A C 1
ATOM 811 O O . GLU A 1 111 ? -0.124 22.366 -19.604 1.00 36.41 111 GLU A O 1
ATOM 816 N N . LEU A 1 112 ? -2.347 22.701 -19.597 1.00 45.25 112 LEU A N 1
ATOM 817 C CA . LEU A 1 112 ? -2.743 21.311 -19.433 1.00 45.25 112 LEU A CA 1
ATOM 818 C C . LEU A 1 112 ? -2.664 20.646 -20.812 1.00 45.25 112 LEU A C 1
ATOM 820 O O . LEU A 1 112 ? -3.673 20.515 -21.504 1.00 45.25 112 LEU A O 1
ATOM 824 N N . ASP A 1 113 ? -1.450 20.297 -21.232 1.00 30.92 113 ASP A N 1
ATOM 825 C CA . ASP A 1 113 ? -1.255 19.562 -22.473 1.00 30.92 113 ASP A CA 1
ATOM 826 C C . ASP A 1 113 ? -1.790 18.135 -22.298 1.00 30.92 113 ASP A C 1
ATOM 828 O O . ASP A 1 113 ? -1.370 17.367 -21.425 1.00 30.92 113 ASP A O 1
ATOM 832 N N . SER A 1 114 ? -2.814 17.827 -23.086 1.00 45.72 114 SER A N 1
ATOM 833 C CA . SER A 1 114 ? -3.653 16.633 -22.988 1.00 45.72 114 SER A CA 1
ATOM 834 C C . SER A 1 114 ? -3.032 15.438 -23.711 1.00 45.72 114 SER A C 1
ATOM 836 O O . SER A 1 114 ? -3.708 14.765 -24.480 1.00 45.72 114 SER A O 1
ATOM 838 N N . ASP A 1 115 ? -1.771 15.133 -23.398 1.00 38.31 115 ASP A N 1
ATOM 839 C CA . ASP A 1 115 ? -1.028 14.000 -23.975 1.00 38.31 115 ASP A CA 1
ATOM 840 C C . ASP A 1 115 ? -0.676 12.914 -22.937 1.00 38.31 115 ASP A C 1
ATOM 842 O O . ASP A 1 115 ? 0.152 12.024 -23.159 1.00 38.31 115 ASP A O 1
ATOM 846 N N . GLN A 1 116 ? -1.354 12.915 -21.787 1.00 46.19 116 GLN A N 1
ATOM 847 C CA . GLN A 1 116 ? -1.165 11.917 -20.730 1.00 46.19 116 GLN A CA 1
ATOM 848 C C . GLN A 1 116 ? -1.935 10.609 -21.010 1.00 46.19 116 GLN A C 1
ATOM 850 O O . GLN A 1 116 ? -2.691 10.119 -20.180 1.00 46.19 116 GLN A O 1
ATOM 855 N N . ALA A 1 117 ? -1.744 10.024 -22.193 1.00 43.12 117 ALA A N 1
ATOM 856 C CA . ALA A 1 117 ? -2.251 8.686 -22.525 1.00 43.12 117 ALA A CA 1
ATOM 857 C C . ALA A 1 117 ? -1.245 7.819 -23.301 1.00 43.12 117 ALA A C 1
ATOM 859 O O . ALA A 1 117 ? -1.605 6.762 -23.813 1.00 43.12 117 ALA A O 1
ATOM 860 N N . THR A 1 118 ? 0.033 8.212 -23.335 1.00 41.84 118 THR A N 1
ATOM 861 C CA . THR A 1 118 ? 1.108 7.355 -23.861 1.00 41.84 118 THR A CA 1
ATOM 862 C C . THR A 1 118 ? 2.243 7.263 -22.849 1.00 41.84 118 THR A C 1
ATOM 864 O O . THR A 1 118 ? 3.339 7.783 -23.040 1.00 41.84 118 THR A O 1
ATOM 867 N N . ILE A 1 119 ? 1.985 6.620 -21.708 1.00 52.25 119 ILE A N 1
ATOM 868 C CA . ILE A 1 119 ? 3.031 6.351 -20.720 1.00 52.25 119 ILE A CA 1
ATOM 869 C C . ILE A 1 119 ? 3.950 5.265 -21.294 1.00 52.25 119 ILE A C 1
ATOM 871 O O . ILE A 1 119 ? 3.690 4.079 -21.140 1.00 52.25 119 ILE A O 1
ATOM 875 N N . ASN A 1 120 ? 5.016 5.692 -21.974 1.00 53.88 120 ASN A N 1
ATOM 876 C CA . ASN A 1 120 ? 6.314 5.024 -22.116 1.00 53.88 120 ASN A CA 1
ATOM 877 C C . ASN A 1 120 ? 6.329 3.513 -21.800 1.00 53.88 120 ASN A C 1
ATOM 879 O O . ASN A 1 120 ? 6.882 3.098 -20.776 1.00 53.88 120 ASN A O 1
ATOM 883 N N . SER A 1 121 ? 5.801 2.678 -22.699 1.00 55.09 121 SER A N 1
ATOM 884 C CA . SER A 1 121 ? 5.827 1.212 -22.547 1.00 55.09 121 SER A CA 1
ATOM 885 C C . SER A 1 121 ? 7.240 0.611 -22.632 1.00 55.09 121 SER A C 1
ATOM 887 O O . SER A 1 121 ? 7.420 -0.569 -22.362 1.00 55.09 121 SER A O 1
ATOM 889 N N . ASN A 1 122 ? 8.253 1.416 -22.981 1.00 60.94 122 ASN A N 1
ATOM 890 C CA . ASN A 1 122 ? 9.647 0.987 -23.138 1.00 60.94 122 ASN A CA 1
ATOM 891 C C . ASN A 1 122 ? 10.569 1.368 -21.967 1.00 60.94 122 ASN A C 1
ATOM 893 O O . ASN A 1 122 ? 11.773 1.119 -22.031 1.00 60.94 122 ASN A O 1
ATOM 897 N N . ARG A 1 123 ? 10.058 1.988 -20.893 1.00 71.94 123 ARG A N 1
ATOM 898 C CA . ARG A 1 123 ? 10.893 2.319 -19.727 1.00 71.94 123 ARG A CA 1
ATOM 899 C C . ARG A 1 123 ? 10.951 1.129 -18.772 1.00 71.94 123 ARG A C 1
ATOM 901 O O . ARG A 1 123 ? 9.912 0.692 -18.281 1.00 71.94 123 ARG A O 1
ATOM 908 N N . ALA A 1 124 ? 12.166 0.661 -18.478 1.00 86.69 124 ALA A N 1
ATOM 909 C CA . ALA A 1 124 ? 12.406 -0.412 -17.515 1.00 86.69 124 ALA A CA 1
ATOM 910 C C . ALA A 1 124 ? 11.691 -0.139 -16.180 1.00 86.69 124 ALA A C 1
ATOM 912 O O . ALA A 1 124 ? 11.728 0.986 -15.666 1.00 86.69 124 ALA A O 1
ATOM 913 N N . VAL A 1 125 ? 11.038 -1.172 -15.639 1.00 91.81 125 VAL A N 1
ATOM 914 C CA . VAL A 1 125 ? 10.365 -1.125 -14.335 1.00 91.81 125 VAL A CA 1
ATOM 915 C C . VAL A 1 125 ? 11.401 -0.874 -13.248 1.00 91.81 125 VAL A C 1
ATOM 917 O O . VAL A 1 125 ? 12.426 -1.554 -13.193 1.00 91.81 125 VAL A O 1
ATOM 920 N N . ARG A 1 126 ? 11.162 0.128 -12.395 1.00 93.25 126 ARG A N 1
ATOM 921 C CA . ARG A 1 126 ? 12.019 0.381 -11.235 1.00 93.25 126 ARG A CA 1
ATOM 922 C C . ARG A 1 126 ? 11.363 -0.221 -10.007 1.00 93.25 126 ARG A C 1
ATOM 924 O O . ARG A 1 126 ? 10.183 0.009 -9.766 1.00 93.25 126 ARG A O 1
ATOM 931 N N . ILE A 1 127 ? 12.151 -0.932 -9.211 1.00 94.69 127 ILE A N 1
ATOM 932 C CA . ILE A 1 127 ? 11.739 -1.372 -7.881 1.00 94.69 127 ILE A CA 1
ATOM 933 C C . ILE A 1 127 ? 12.121 -0.284 -6.876 1.00 94.69 127 ILE A C 1
ATOM 935 O O . ILE A 1 127 ? 13.271 0.167 -6.843 1.00 94.69 127 ILE A O 1
ATOM 939 N N . LEU A 1 128 ? 11.136 0.165 -6.106 1.00 95.31 128 LEU A N 1
ATOM 940 C CA . LEU A 1 128 ? 11.263 1.144 -5.034 1.00 95.31 128 LEU A CA 1
ATOM 941 C C . LEU A 1 128 ? 11.219 0.415 -3.690 1.00 95.31 128 LEU A C 1
ATOM 943 O O . LEU A 1 128 ? 10.440 -0.513 -3.531 1.00 95.31 128 LEU A O 1
ATOM 947 N N . ASN A 1 129 ? 12.014 0.839 -2.718 1.00 94.88 129 ASN A N 1
ATOM 948 C CA . ASN A 1 129 ? 11.998 0.289 -1.367 1.00 94.88 129 ASN A CA 1
ATOM 949 C C . ASN A 1 129 ? 11.274 1.266 -0.445 1.00 94.88 129 ASN A C 1
ATOM 951 O O . ASN A 1 129 ? 11.756 2.384 -0.236 1.00 94.88 129 ASN A O 1
ATOM 955 N N . PHE A 1 130 ? 10.133 0.850 0.095 1.00 96.38 130 PHE A N 1
ATOM 956 C CA . PHE A 1 130 ? 9.361 1.636 1.049 1.00 96.38 130 PHE A CA 1
ATOM 957 C C . PHE A 1 130 ? 9.663 1.181 2.473 1.00 96.38 130 PHE A C 1
ATOM 959 O O . PHE A 1 130 ? 9.696 -0.013 2.743 1.00 96.38 130 PHE A O 1
ATOM 966 N N . GLU A 1 131 ? 9.861 2.144 3.367 1.00 96.75 131 GLU A N 1
ATOM 967 C CA . GLU A 1 131 ? 9.846 1.990 4.823 1.00 96.75 131 GLU A CA 1
ATOM 968 C C . GLU A 1 131 ? 8.684 2.847 5.332 1.00 96.75 131 GLU A C 1
ATOM 970 O O . GLU A 1 131 ? 8.706 4.071 5.184 1.00 96.75 131 GLU A O 1
ATOM 975 N N . ILE A 1 132 ? 7.635 2.210 5.846 1.00 96.81 132 ILE A N 1
ATOM 976 C CA . ILE A 1 132 ? 6.426 2.878 6.323 1.00 96.81 132 ILE A CA 1
ATOM 977 C C . ILE A 1 132 ? 6.322 2.677 7.832 1.00 96.81 132 ILE A C 1
ATOM 979 O O . ILE A 1 132 ? 6.172 1.551 8.309 1.00 96.81 132 ILE A O 1
ATOM 983 N N . ASP A 1 133 ? 6.381 3.784 8.565 1.00 95.44 133 ASP A N 1
ATOM 984 C CA . ASP A 1 133 ? 6.253 3.823 10.018 1.00 95.44 133 ASP A CA 1
ATOM 985 C C . ASP A 1 133 ? 4.793 4.116 10.405 1.00 95.44 133 ASP A C 1
ATOM 987 O O . ASP A 1 133 ? 4.229 5.132 9.992 1.00 95.44 133 ASP A O 1
ATOM 991 N N . LEU A 1 134 ? 4.183 3.245 11.209 1.00 94.44 134 LEU A N 1
ATOM 992 C CA . LEU A 1 134 ? 2.853 3.407 11.799 1.00 94.44 134 LEU A CA 1
ATOM 993 C C . LEU A 1 134 ? 2.982 3.683 13.293 1.00 94.44 134 LEU A C 1
ATOM 995 O O . LEU A 1 134 ? 3.455 2.839 14.053 1.00 94.44 134 LEU A O 1
ATOM 999 N N . GLU A 1 135 ? 2.543 4.858 13.717 1.00 88.38 135 GLU A N 1
ATOM 1000 C CA . GLU A 1 135 ? 2.509 5.231 15.130 1.00 88.38 135 GLU A CA 1
ATOM 1001 C C . GLU A 1 135 ? 1.233 4.682 15.776 1.00 88.38 135 GLU A C 1
ATOM 1003 O O . GLU A 1 135 ? 0.130 5.028 15.356 1.00 88.38 135 GLU A O 1
ATOM 1008 N N . LEU A 1 136 ? 1.385 3.825 16.787 1.00 84.38 136 LEU A N 1
ATOM 1009 C CA . LEU A 1 136 ? 0.285 3.316 17.604 1.00 84.38 136 LEU A CA 1
ATOM 1010 C C . LEU A 1 136 ? 0.074 4.200 18.846 1.00 84.38 136 LEU A C 1
ATOM 1012 O O . LEU A 1 136 ? 1.028 4.835 19.310 1.00 84.38 136 LEU A O 1
ATOM 1016 N N . PRO A 1 137 ? -1.155 4.247 19.397 1.00 72.06 137 PRO A N 1
ATOM 1017 C CA . PRO A 1 137 ? -1.413 4.968 20.631 1.00 72.06 137 PRO A CA 1
ATOM 1018 C C . PRO A 1 137 ? -0.676 4.286 21.792 1.00 72.06 137 PRO A C 1
ATOM 1020 O O . PRO A 1 137 ? -0.441 3.076 21.774 1.00 72.06 137 PRO A O 1
ATOM 1023 N N . ILE A 1 138 ? -0.265 5.086 22.773 1.00 70.44 138 ILE A N 1
ATOM 1024 C CA . ILE A 1 138 ? 0.463 4.621 23.957 1.00 70.44 138 ILE A CA 1
ATOM 1025 C C . ILE A 1 138 ? -0.543 3.967 24.906 1.00 70.44 138 ILE A C 1
ATOM 1027 O O . ILE A 1 138 ? -1.572 4.568 25.213 1.00 70.44 138 ILE A O 1
ATOM 1031 N N . ASP A 1 139 ? -0.241 2.759 25.378 1.00 65.56 139 ASP A N 1
ATOM 1032 C CA . ASP A 1 139 ? -0.963 2.174 26.505 1.00 65.56 139 ASP A CA 1
ATOM 1033 C C . ASP A 1 139 ? -0.486 2.875 27.788 1.00 65.56 139 ASP A C 1
ATOM 1035 O O . ASP A 1 139 ? 0.712 2.883 28.089 1.00 65.56 139 ASP A O 1
ATOM 1039 N N . ASP A 1 140 ? -1.429 3.463 28.531 1.00 60.66 140 ASP A N 1
ATOM 1040 C CA . ASP A 1 140 ? -1.222 4.328 29.714 1.00 60.66 140 ASP A CA 1
ATOM 1041 C C . ASP A 1 140 ? -0.423 3.652 30.860 1.00 60.66 140 ASP A C 1
ATOM 1043 O O . ASP A 1 140 ? -0.011 4.305 31.815 1.00 60.66 140 ASP A O 1
ATOM 1047 N N . ASP A 1 141 ? -0.169 2.343 30.752 1.00 61.41 141 ASP A N 1
ATOM 1048 C CA . ASP A 1 141 ? 0.545 1.508 31.728 1.00 61.41 141 ASP A CA 1
ATOM 1049 C C . ASP A 1 141 ? 2.049 1.304 31.424 1.00 61.41 141 ASP A C 1
ATOM 1051 O O . ASP A 1 141 ? 2.728 0.578 32.155 1.00 61.41 141 ASP A O 1
ATOM 1055 N N . THR A 1 142 ? 2.612 1.919 30.372 1.00 59.06 142 THR A N 1
ATOM 1056 C CA . THR A 1 142 ? 4.043 1.763 30.022 1.00 59.06 142 THR A CA 1
ATOM 1057 C C . THR A 1 142 ? 4.799 3.087 29.903 1.00 59.06 142 THR A C 1
ATOM 1059 O O . THR A 1 142 ? 4.366 4.008 29.216 1.00 59.06 142 THR A O 1
ATOM 1062 N N . ASP A 1 143 ? 5.965 3.160 30.558 1.00 57.44 143 ASP A N 1
ATOM 1063 C CA . ASP A 1 143 ? 6.897 4.295 30.535 1.00 57.44 143 ASP A CA 1
ATOM 1064 C C . ASP A 1 143 ? 7.294 4.689 29.090 1.00 57.44 143 ASP A C 1
ATOM 1066 O O . ASP A 1 143 ? 8.187 4.111 28.478 1.00 57.44 143 ASP A O 1
ATOM 1070 N N . HIS A 1 144 ? 6.597 5.696 28.559 1.00 57.28 144 HIS A N 1
ATOM 1071 C CA . HIS A 1 144 ? 7.012 6.723 27.590 1.00 57.28 144 HIS A CA 1
ATOM 1072 C C . HIS A 1 144 ? 7.881 6.357 26.367 1.00 57.28 144 HIS A C 1
ATOM 1074 O O . HIS A 1 144 ? 8.758 7.140 25.997 1.00 57.28 144 HIS A O 1
ATOM 1080 N N . GLU A 1 145 ? 7.579 5.285 25.633 1.00 60.78 145 GLU A N 1
ATOM 1081 C CA . GLU A 1 145 ? 7.999 5.191 24.226 1.00 60.78 145 GLU A CA 1
ATOM 1082 C C . GLU A 1 145 ? 6.795 4.959 23.307 1.00 60.78 145 GLU A C 1
ATOM 1084 O O . GLU A 1 145 ? 6.026 4.012 23.463 1.00 60.78 145 GLU A O 1
ATOM 1089 N N . GLN A 1 146 ? 6.615 5.864 22.339 1.00 68.56 146 GLN A N 1
ATOM 1090 C CA . GLN A 1 146 ? 5.575 5.750 21.321 1.00 68.56 146 GLN A CA 1
ATOM 1091 C C . GLN A 1 146 ? 5.822 4.470 20.517 1.00 68.56 146 GLN A C 1
ATOM 1093 O O . GLN A 1 146 ? 6.881 4.302 19.906 1.00 68.56 146 GLN A O 1
ATOM 1098 N N . LYS A 1 147 ? 4.861 3.543 20.529 1.00 82.69 147 LYS A N 1
ATOM 1099 C CA . LYS A 1 147 ? 5.003 2.262 19.837 1.00 82.69 147 LYS A CA 1
ATOM 1100 C C . LYS A 1 147 ? 4.912 2.490 18.329 1.00 82.69 147 LYS A C 1
ATOM 1102 O O . LYS A 1 147 ? 3.831 2.705 17.791 1.00 82.69 147 LYS A O 1
ATOM 1107 N N . VAL A 1 148 ? 6.053 2.437 17.645 1.00 87.31 148 VAL A N 1
ATOM 1108 C CA . VAL A 1 148 ? 6.126 2.563 16.184 1.00 87.31 148 VAL A CA 1
ATOM 1109 C C . VAL A 1 148 ? 6.277 1.186 15.556 1.00 87.31 148 VAL A C 1
ATOM 1111 O O . VAL A 1 148 ? 7.247 0.472 15.812 1.00 87.31 148 VAL A O 1
ATOM 1114 N N . VAL A 1 149 ? 5.325 0.821 14.706 1.00 91.31 149 VAL A N 1
ATOM 1115 C CA . VAL A 1 149 ? 5.380 -0.391 13.892 1.00 91.31 149 VAL A CA 1
ATOM 1116 C C . VAL A 1 149 ? 5.968 -0.033 12.538 1.00 91.31 149 VAL A C 1
ATOM 1118 O O . VAL A 1 149 ? 5.460 0.847 11.852 1.00 91.31 149 VAL A O 1
ATOM 1121 N N . LYS A 1 150 ? 7.048 -0.712 12.158 1.00 93.25 150 LYS A N 1
ATOM 1122 C CA . LYS A 1 150 ? 7.746 -0.466 10.896 1.00 93.25 150 LYS A CA 1
ATOM 1123 C C . LYS A 1 150 ? 7.453 -1.568 9.902 1.00 93.25 150 LYS A C 1
ATOM 1125 O O . LYS A 1 150 ? 7.599 -2.744 10.228 1.00 93.25 150 LYS A O 1
ATOM 1130 N N . GLU A 1 151 ? 7.106 -1.175 8.688 1.00 94.62 151 GLU A N 1
ATOM 1131 C CA . GLU A 1 151 ? 6.900 -2.081 7.567 1.00 94.62 151 GLU A CA 1
ATOM 1132 C C . GLU A 1 151 ? 7.869 -1.725 6.443 1.00 94.62 151 GLU A C 1
ATOM 1134 O O . GLU A 1 151 ? 8.049 -0.550 6.126 1.00 94.62 151 GLU A O 1
ATOM 1139 N N . SER A 1 152 ? 8.552 -2.713 5.866 1.00 94.44 152 SER A N 1
ATOM 1140 C CA . SER A 1 152 ? 9.550 -2.471 4.822 1.00 94.44 152 SER A CA 1
ATOM 1141 C C . SER A 1 152 ? 9.422 -3.476 3.697 1.00 94.44 152 SER A C 1
ATOM 1143 O O . SER A 1 152 ? 9.546 -4.676 3.925 1.00 94.44 152 SER A O 1
ATOM 1145 N N . PHE A 1 153 ? 9.212 -2.989 2.477 1.00 94.12 153 PHE A N 1
ATOM 1146 C CA . PHE A 1 153 ? 8.978 -3.854 1.325 1.00 94.12 153 PHE A CA 1
ATOM 1147 C C . PHE A 1 153 ? 9.407 -3.202 0.003 1.00 94.12 153 PHE A C 1
ATOM 1149 O O . PHE A 1 153 ? 9.356 -1.973 -0.147 1.00 94.12 153 PHE A O 1
ATOM 1156 N N . PRO A 1 154 ? 9.838 -4.016 -0.977 1.00 95.06 154 PRO A N 1
ATOM 1157 C CA . PRO A 1 154 ? 9.997 -3.569 -2.349 1.00 95.06 154 PRO A CA 1
ATOM 1158 C C . PRO A 1 154 ? 8.626 -3.415 -3.020 1.00 95.06 154 PRO A C 1
ATOM 1160 O O . PRO A 1 154 ? 7.723 -4.221 -2.812 1.00 95.06 154 PRO A O 1
ATOM 1163 N N . PHE A 1 155 ? 8.479 -2.402 -3.867 1.00 94.38 155 PHE A N 1
ATOM 1164 C CA . PHE A 1 155 ? 7.248 -2.127 -4.594 1.00 94.38 155 PHE A CA 1
ATOM 1165 C C . PHE A 1 155 ? 7.561 -1.560 -5.990 1.00 94.38 155 PHE A C 1
ATOM 1167 O O . PHE A 1 155 ? 8.399 -0.658 -6.114 1.00 94.38 155 PHE A O 1
ATOM 1174 N N . PRO A 1 156 ? 6.950 -2.080 -7.065 1.00 94.19 156 PRO A N 1
ATOM 1175 C CA . PRO A 1 156 ? 7.238 -1.620 -8.419 1.00 94.19 156 PRO A CA 1
ATOM 1176 C C . PRO A 1 156 ? 6.661 -0.223 -8.686 1.00 94.19 156 PRO A C 1
ATOM 1178 O O . PRO A 1 156 ? 5.542 0.100 -8.296 1.00 94.19 156 PRO A O 1
ATOM 1181 N N . ASP A 1 157 ? 7.412 0.620 -9.402 1.00 93.38 157 ASP A N 1
ATOM 1182 C CA . ASP A 1 157 ? 6.993 1.996 -9.707 1.00 93.38 157 ASP A CA 1
ATOM 1183 C C . ASP A 1 157 ? 5.855 2.092 -10.738 1.00 93.38 157 ASP A C 1
ATOM 1185 O O . ASP A 1 157 ? 5.312 3.172 -10.963 1.00 93.38 157 ASP A O 1
ATOM 1189 N N . THR A 1 158 ? 5.486 0.972 -11.359 1.00 94.19 158 THR A N 1
ATOM 1190 C CA . THR A 1 158 ? 4.343 0.848 -12.274 1.00 94.19 158 THR A CA 1
ATOM 1191 C C . THR A 1 158 ? 2.994 0.777 -11.571 1.00 94.19 158 THR A C 1
ATOM 1193 O O . THR A 1 158 ? 1.980 0.853 -12.252 1.00 94.19 158 THR A O 1
ATOM 1196 N N . GLU A 1 159 ? 2.970 0.628 -10.249 1.00 96.00 159 GLU A N 1
ATOM 1197 C CA . GLU A 1 159 ? 1.734 0.556 -9.470 1.00 96.00 159 GLU A CA 1
ATOM 1198 C C . GLU A 1 159 ? 1.239 1.937 -9.043 1.00 96.00 159 GLU A C 1
ATOM 1200 O O . GLU A 1 159 ? 1.965 2.938 -9.098 1.00 96.00 159 GLU A O 1
ATOM 1205 N N . THR A 1 160 ? -0.016 1.994 -8.600 1.00 96.50 160 THR A N 1
ATOM 1206 C CA . THR A 1 160 ? -0.61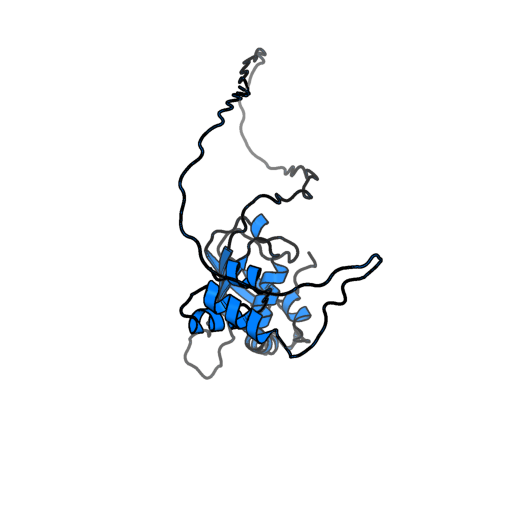8 3.222 -8.074 1.00 96.50 160 THR A CA 1
ATOM 1207 C C . THR A 1 160 ? -0.356 3.401 -6.581 1.00 96.50 160 THR A C 1
ATOM 1209 O O . THR A 1 160 ? -0.072 2.455 -5.840 1.00 96.50 160 THR A O 1
ATOM 1212 N N . VAL A 1 161 ? -0.515 4.637 -6.108 1.00 96.56 161 VAL A N 1
ATOM 1213 C CA . VAL A 1 161 ? -0.546 4.959 -4.675 1.00 96.56 161 VAL A CA 1
ATOM 1214 C C . VAL A 1 161 ? -1.647 4.173 -3.952 1.00 96.56 161 VAL A C 1
ATOM 1216 O O . VAL A 1 161 ? -1.445 3.735 -2.822 1.00 96.56 161 VAL A O 1
ATOM 1219 N N . GLY A 1 162 ? -2.796 3.951 -4.597 1.00 96.12 162 GLY A N 1
ATOM 1220 C CA . GLY A 1 162 ? -3.881 3.140 -4.051 1.00 96.12 162 GLY A CA 1
ATOM 1221 C C . GLY A 1 162 ? -3.460 1.692 -3.804 1.00 96.12 162 GLY A C 1
ATOM 1222 O O . GLY A 1 162 ? -3.720 1.165 -2.724 1.00 96.12 162 GLY A O 1
ATOM 1223 N N . PHE A 1 163 ? -2.743 1.074 -4.749 1.00 96.88 163 PHE A N 1
ATOM 1224 C CA . PHE A 1 163 ? -2.190 -0.273 -4.573 1.00 96.88 163 PHE A CA 1
ATOM 1225 C C . PHE A 1 163 ? -1.139 -0.330 -3.461 1.00 96.88 163 PHE A C 1
ATOM 1227 O O . PHE A 1 163 ? -1.172 -1.250 -2.645 1.00 96.88 163 PHE A O 1
ATOM 1234 N N . LEU A 1 164 ? -0.262 0.675 -3.369 1.00 97.38 164 LEU A N 1
ATOM 1235 C CA . LEU A 1 164 ? 0.701 0.796 -2.268 1.00 97.38 164 LEU A CA 1
ATOM 1236 C C . LEU A 1 164 ? -0.002 0.839 -0.902 1.00 97.38 164 LEU A C 1
ATOM 1238 O O . LEU A 1 164 ? 0.367 0.110 0.019 1.00 97.38 164 LEU A O 1
ATOM 1242 N N . LYS A 1 165 ? -1.034 1.679 -0.771 1.00 96.69 165 LYS A N 1
ATOM 1243 C CA . LYS A 1 165 ? -1.828 1.792 0.458 1.00 96.69 165 LYS A CA 1
ATOM 1244 C C . LYS A 1 165 ? -2.571 0.499 0.780 1.00 96.69 165 LYS A C 1
ATOM 1246 O O . LYS A 1 165 ? -2.568 0.081 1.932 1.00 96.69 165 LYS A O 1
ATOM 1251 N N . GLN A 1 166 ? -3.181 -0.141 -0.216 1.00 96.81 166 GLN A N 1
ATOM 1252 C CA . GLN A 1 166 ? -3.890 -1.407 -0.033 1.00 96.81 166 GLN A CA 1
ATOM 1253 C C . GLN A 1 166 ? -2.947 -2.508 0.457 1.00 96.81 166 GLN A C 1
ATOM 1255 O O . GLN A 1 166 ? -3.274 -3.199 1.418 1.00 96.81 166 GLN A O 1
ATOM 1260 N N . HIS A 1 167 ? -1.757 -2.614 -0.138 1.00 96.62 167 HIS A N 1
ATOM 1261 C CA . HIS A 1 167 ? -0.731 -3.553 0.303 1.00 96.62 167 HIS A CA 1
ATOM 1262 C C . HIS A 1 167 ? -0.327 -3.306 1.762 1.00 96.62 167 HIS A C 1
ATOM 1264 O O . HIS A 1 167 ? -0.312 -4.231 2.568 1.00 96.62 167 HIS A O 1
ATOM 1270 N N . PHE A 1 168 ? -0.080 -2.046 2.134 1.00 96.94 168 PHE A N 1
ATOM 1271 C CA . PHE A 1 168 ? 0.226 -1.695 3.520 1.00 96.94 168 PHE A CA 1
ATOM 1272 C C . PHE A 1 168 ? -0.915 -2.060 4.487 1.00 96.94 168 PHE A C 1
ATOM 1274 O O . PHE A 1 168 ? -0.658 -2.602 5.562 1.00 96.94 168 PHE A O 1
ATOM 1281 N N . ILE A 1 169 ? -2.173 -1.822 4.095 1.00 96.31 169 ILE A N 1
ATOM 1282 C CA . ILE A 1 169 ? -3.353 -2.229 4.874 1.00 96.31 169 ILE A CA 1
ATOM 1283 C C . ILE A 1 169 ? -3.391 -3.741 5.054 1.00 96.31 169 ILE A C 1
ATOM 1285 O O . ILE A 1 169 ? -3.702 -4.212 6.141 1.00 96.31 169 ILE A O 1
ATOM 1289 N N . ASP A 1 170 ? -3.077 -4.504 4.012 1.00 95.81 170 ASP A N 1
ATOM 1290 C CA . ASP A 1 170 ? -3.075 -5.961 4.083 1.00 95.81 170 ASP A CA 1
ATOM 1291 C C . ASP A 1 170 ? -1.986 -6.483 5.033 1.00 95.81 170 ASP A C 1
ATOM 1293 O O . ASP A 1 170 ? -2.252 -7.406 5.802 1.00 95.81 170 ASP A O 1
ATOM 1297 N N . CYS A 1 171 ? -0.807 -5.853 5.052 1.00 94.94 171 CYS A N 1
ATOM 1298 C CA . CYS A 1 171 ? 0.289 -6.215 5.955 1.00 94.94 171 CYS A CA 1
ATOM 1299 C C . CYS A 1 171 ? 0.033 -5.819 7.419 1.00 94.94 171 CYS A C 1
ATOM 1301 O O . CYS A 1 171 ? 0.473 -6.522 8.326 1.00 94.94 171 CYS A O 1
ATOM 1303 N N . ARG A 1 172 ? -0.658 -4.696 7.664 1.00 95.06 172 ARG A N 1
ATOM 1304 C CA . ARG A 1 172 ? -0.839 -4.094 9.003 1.00 95.06 172 ARG A CA 1
ATOM 1305 C C . ARG A 1 172 ? -2.296 -3.932 9.412 1.00 95.06 172 ARG A C 1
ATOM 1307 O O . ARG A 1 172 ? -2.653 -3.007 10.141 1.00 95.06 172 ARG A O 1
ATOM 1314 N N . LEU A 1 173 ? -3.154 -4.835 8.941 1.00 94.56 173 LEU A N 1
ATOM 1315 C CA . LEU A 1 173 ? -4.595 -4.751 9.169 1.00 94.56 173 LEU A CA 1
ATOM 1316 C C . LEU A 1 173 ? -4.935 -4.727 10.662 1.00 94.56 173 LEU A C 1
ATOM 1318 O O . LEU A 1 173 ? -5.742 -3.909 11.088 1.00 94.56 173 LEU A O 1
ATOM 1322 N N . THR A 1 174 ? -4.315 -5.599 11.457 1.00 93.56 174 THR A N 1
ATOM 1323 C CA . THR A 1 174 ? -4.589 -5.713 12.897 1.00 93.56 174 THR A CA 1
ATOM 1324 C C . THR A 1 174 ? -4.254 -4.418 13.632 1.00 93.56 174 THR A C 1
ATOM 1326 O O . THR A 1 174 ? -5.062 -3.915 14.409 1.00 93.56 174 THR A O 1
ATOM 1329 N N . GLU A 1 175 ? -3.085 -3.851 13.355 1.00 94.31 175 GLU A N 1
ATOM 1330 C CA . GLU A 1 175 ? -2.603 -2.608 13.950 1.00 94.31 175 GLU A CA 1
ATOM 1331 C C . GLU A 1 175 ? -3.440 -1.398 13.518 1.00 94.31 175 GLU A C 1
ATOM 1333 O O . GLU A 1 175 ? -3.742 -0.522 14.328 1.00 94.31 175 GLU A O 1
ATOM 1338 N N . LEU A 1 176 ? -3.876 -1.365 12.256 1.00 94.44 176 LEU A N 1
ATOM 1339 C CA . LEU A 1 176 ? -4.777 -0.329 11.752 1.00 94.44 176 LEU A CA 1
ATOM 1340 C C . LEU A 1 176 ? -6.176 -0.428 12.362 1.00 94.44 176 LEU A C 1
ATOM 1342 O O . LEU A 1 176 ? -6.771 0.604 12.661 1.00 94.44 176 LEU A O 1
ATOM 1346 N N . ILE A 1 177 ? -6.692 -1.641 12.581 1.00 93.38 177 ILE A N 1
ATOM 1347 C CA . ILE A 1 177 ? -7.949 -1.842 13.311 1.00 93.38 177 ILE A CA 1
ATOM 1348 C C . ILE A 1 177 ? -7.785 -1.345 14.748 1.00 93.38 177 ILE A C 1
ATOM 1350 O O . ILE A 1 177 ? -8.613 -0.560 15.191 1.00 93.38 177 ILE A O 1
ATOM 1354 N N . GLN A 1 178 ? -6.701 -1.719 15.439 1.00 91.44 178 GLN A N 1
ATOM 1355 C CA . GLN A 1 178 ? -6.421 -1.252 16.802 1.00 91.44 178 GLN A CA 1
ATOM 1356 C C . GLN A 1 178 ? -6.413 0.283 16.887 1.00 91.44 178 GLN A C 1
ATOM 1358 O O . GLN A 1 178 ? -7.010 0.855 17.800 1.00 91.44 178 GLN A O 1
ATOM 1363 N N . LEU A 1 179 ? -5.778 0.952 15.920 1.00 90.75 179 LEU A N 1
ATOM 1364 C CA . LEU A 1 179 ? -5.793 2.409 15.799 1.00 90.75 179 LEU A CA 1
ATOM 1365 C C . LEU A 1 179 ? -7.196 2.965 15.550 1.00 90.75 179 LEU A C 1
ATOM 1367 O O . LEU A 1 179 ? -7.608 3.904 16.227 1.00 90.75 179 LEU A O 1
ATOM 1371 N N . ALA A 1 180 ? -7.932 2.403 14.591 1.00 91.00 180 ALA A N 1
ATOM 1372 C CA . ALA A 1 180 ? -9.274 2.860 14.240 1.00 91.00 180 ALA A CA 1
ATOM 1373 C C . ALA A 1 180 ? -10.264 2.712 15.406 1.00 91.00 180 ALA A C 1
ATOM 1375 O O . ALA A 1 180 ? -11.137 3.557 15.571 1.00 91.00 180 ALA A O 1
ATOM 1376 N N . THR A 1 181 ? -10.092 1.682 16.238 1.00 90.56 181 THR A N 1
ATOM 1377 C CA . THR A 1 181 ? -10.896 1.436 17.443 1.00 90.56 181 THR A CA 1
ATOM 1378 C C . THR A 1 181 ? -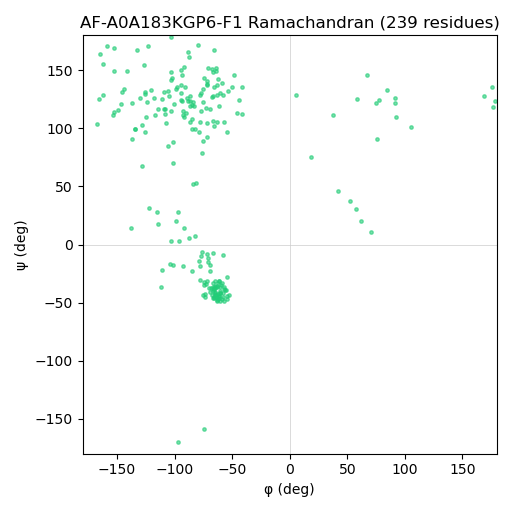10.364 2.146 18.690 1.00 90.56 181 THR A C 1
ATOM 1380 O O . THR A 1 181 ? -10.859 1.902 19.786 1.00 90.56 181 THR A O 1
ATOM 1383 N N . SER A 1 182 ? -9.333 2.988 18.572 1.00 88.75 182 SER A N 1
ATOM 1384 C CA . SER A 1 182 ? -8.850 3.778 19.709 1.00 88.75 182 SER A CA 1
ATOM 1385 C C . SER A 1 182 ? -9.897 4.823 20.124 1.00 88.75 182 SER A C 1
ATOM 1387 O O . SER A 1 182 ? -10.624 5.318 19.260 1.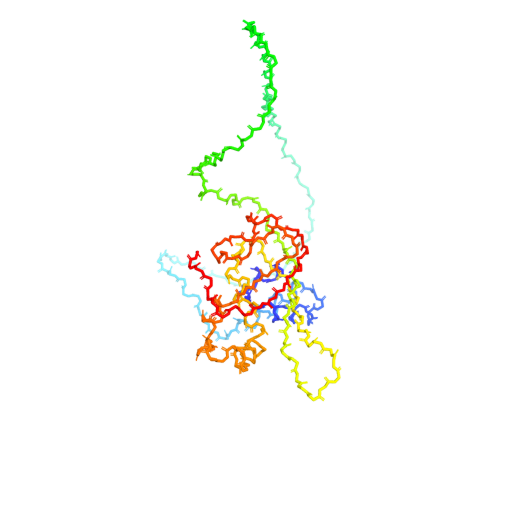00 88.75 182 SER A O 1
ATOM 1389 N N . PRO A 1 183 ? -9.962 5.238 21.405 1.00 85.19 183 PRO A N 1
ATOM 1390 C CA . PRO A 1 183 ? -10.982 6.181 21.884 1.00 85.19 183 PRO A CA 1
ATOM 1391 C C . PRO A 1 183 ? -11.056 7.498 21.090 1.00 85.19 183 PRO A C 1
ATOM 1393 O O . PRO A 1 183 ? -12.113 8.123 20.999 1.00 85.19 183 PRO A O 1
ATOM 1396 N N . GLU A 1 184 ? -9.940 7.922 20.493 1.00 84.56 184 GLU A N 1
ATOM 1397 C CA . GLU A 1 184 ? -9.849 9.139 19.679 1.00 84.56 184 GLU A CA 1
ATOM 1398 C C . GLU A 1 184 ? -10.506 8.999 18.295 1.00 84.56 184 GLU A C 1
ATOM 1400 O O . GLU A 1 184 ? -11.035 9.979 17.754 1.00 84.56 184 GLU A O 1
ATOM 1405 N N . LEU A 1 185 ? -10.476 7.792 17.719 1.00 86.12 185 LEU A N 1
ATOM 1406 C CA . LEU A 1 185 ? -10.909 7.507 16.349 1.00 86.12 185 LEU A CA 1
ATOM 1407 C C . LEU A 1 185 ? -12.184 6.664 16.267 1.00 86.12 185 LEU A C 1
ATOM 1409 O O . LEU A 1 185 ? -12.889 6.784 15.269 1.00 86.12 185 LEU A O 1
ATOM 1413 N N . GLU A 1 186 ? -12.542 5.904 17.302 1.00 85.56 186 GLU A N 1
ATOM 1414 C CA . GLU A 1 186 ? -13.682 4.972 17.305 1.00 85.56 186 GLU A CA 1
ATOM 1415 C C . GLU A 1 186 ? -15.010 5.675 16.981 1.00 85.56 186 GLU A C 1
ATOM 1417 O O . GLU A 1 186 ? -15.844 5.170 16.231 1.00 85.56 186 GLU A O 1
ATOM 1422 N N . SER A 1 187 ? -15.189 6.900 17.484 1.00 85.06 187 SER A N 1
ATOM 1423 C CA . SER A 1 187 ? -16.384 7.710 17.203 1.00 85.06 187 SER A CA 1
ATOM 1424 C C . SER A 1 187 ? -16.454 8.247 15.766 1.00 85.06 187 SER A C 1
ATOM 1426 O O . SER A 1 187 ? -17.515 8.701 15.335 1.00 85.06 187 SER A O 1
ATOM 1428 N N . LYS A 1 188 ? -15.340 8.214 15.025 1.00 86.56 188 LYS A N 1
ATOM 1429 C CA . LYS A 1 188 ? -15.187 8.823 13.694 1.00 86.56 188 LYS A CA 1
ATOM 1430 C C . LYS A 1 188 ? -15.032 7.775 12.589 1.00 86.56 188 LYS A C 1
ATOM 1432 O O . LYS A 1 188 ? -15.585 7.949 11.508 1.00 86.56 188 LYS A O 1
ATOM 1437 N N . ILE A 1 189 ? -14.339 6.672 12.869 1.00 87.94 189 ILE A N 1
ATOM 1438 C CA . ILE A 1 189 ? -14.163 5.524 11.975 1.00 87.94 189 ILE A CA 1
ATOM 1439 C C . ILE A 1 189 ? -15.041 4.384 12.497 1.00 87.94 189 ILE A C 1
ATOM 1441 O O . ILE A 1 189 ? -14.605 3.509 13.236 1.00 87.94 189 ILE A O 1
ATOM 1445 N N . THR A 1 190 ? -16.311 4.405 12.104 1.00 83.56 190 THR A N 1
ATOM 1446 C CA . THR A 1 190 ? -17.330 3.471 12.612 1.00 83.56 190 THR A CA 1
ATOM 1447 C C . THR A 1 190 ? -17.278 2.082 11.968 1.00 83.56 190 THR A C 1
ATOM 1449 O O . THR A 1 190 ? -17.873 1.137 12.482 1.00 83.56 190 THR A O 1
ATOM 1452 N N . GLU A 1 191 ? -16.558 1.937 10.853 1.00 89.38 191 GLU A N 1
ATOM 1453 C CA . GLU A 1 191 ? -16.374 0.675 10.138 1.00 89.38 191 GLU A CA 1
ATOM 1454 C C . GLU A 1 191 ? -14.886 0.428 9.864 1.00 89.38 191 GLU A C 1
ATOM 1456 O O . GLU A 1 191 ? -14.211 1.245 9.240 1.00 89.38 191 GLU A O 1
ATOM 1461 N N . CYS A 1 192 ? -14.374 -0.731 10.276 1.00 90.44 192 CYS A N 1
ATOM 1462 C CA . CYS A 1 192 ? -12.964 -1.099 10.119 1.00 90.44 192 CYS A CA 1
ATOM 1463 C C . CYS A 1 192 ? -12.694 -1.982 8.884 1.00 90.44 192 CYS A C 1
ATOM 1465 O O . CYS A 1 192 ? -11.769 -2.796 8.881 1.00 90.44 192 CYS A O 1
ATOM 1467 N N . SER A 1 193 ? -13.507 -1.875 7.827 1.00 93.38 193 SER A N 1
ATOM 1468 C CA . SER A 1 193 ? -13.257 -2.611 6.583 1.00 93.38 193 SER A CA 1
ATOM 1469 C C . SER A 1 193 ? -12.052 -2.040 5.833 1.00 93.38 193 SER A C 1
ATOM 1471 O O . SER A 1 193 ? -11.761 -0.847 5.913 1.00 93.38 193 SER A O 1
ATOM 1473 N N . LYS A 1 194 ? -11.359 -2.876 5.046 1.00 93.25 194 LYS A N 1
ATOM 1474 C CA . LYS A 1 194 ? -10.179 -2.461 4.258 1.00 93.25 194 LYS A CA 1
ATOM 1475 C C . LYS A 1 194 ? -10.463 -1.243 3.374 1.00 93.25 194 LYS A C 1
ATOM 1477 O O . LYS A 1 194 ? -9.668 -0.312 3.327 1.00 93.25 194 LYS A O 1
ATOM 1482 N N . ALA A 1 195 ? -11.623 -1.235 2.716 1.00 92.19 195 ALA A N 1
ATOM 1483 C CA . ALA A 1 195 ? -12.043 -0.135 1.858 1.00 92.19 195 ALA A CA 1
ATOM 1484 C C . ALA A 1 195 ? -12.268 1.163 2.644 1.00 92.19 195 ALA A C 1
ATOM 1486 O O . ALA A 1 195 ? -11.973 2.240 2.129 1.00 92.19 195 ALA A O 1
ATOM 1487 N N . ASN A 1 196 ? -12.776 1.078 3.878 1.00 91.81 196 ASN A N 1
ATOM 1488 C CA . ASN A 1 196 ? -12.936 2.258 4.715 1.00 91.81 196 ASN A CA 1
ATOM 1489 C C . ASN A 1 196 ? -11.585 2.745 5.252 1.00 91.81 196 ASN A C 1
ATOM 1491 O O . ASN A 1 196 ? -11.261 3.921 5.109 1.00 91.81 196 ASN A O 1
ATOM 1495 N N . LEU A 1 197 ? -10.740 1.835 5.750 1.00 94.12 197 LEU A N 1
ATOM 1496 C CA . LEU A 1 197 ? -9.375 2.153 6.181 1.00 94.12 197 LEU A CA 1
ATOM 1497 C C . LEU A 1 197 ? -8.570 2.834 5.066 1.00 94.12 197 LEU A C 1
ATOM 1499 O O . LEU A 1 197 ? -7.877 3.808 5.333 1.00 94.12 197 LEU A O 1
ATOM 1503 N N . LEU A 1 198 ? -8.722 2.406 3.809 1.00 94.38 198 LEU A N 1
ATOM 1504 C CA . LEU A 1 198 ? -8.069 3.030 2.655 1.00 94.38 198 LEU A CA 1
ATOM 1505 C C . LEU A 1 198 ? -8.446 4.507 2.457 1.00 94.38 198 LEU A C 1
ATOM 1507 O O . LEU A 1 198 ? -7.599 5.298 2.047 1.00 94.38 198 LEU A O 1
ATOM 1511 N N . LYS A 1 199 ? -9.691 4.898 2.758 1.00 91.75 199 LYS A N 1
ATOM 1512 C CA . LYS A 1 199 ? -10.151 6.299 2.657 1.00 91.75 199 LYS A CA 1
ATOM 1513 C C . LYS A 1 199 ? -9.558 7.188 3.747 1.00 91.75 199 LYS A C 1
ATOM 1515 O O . LYS A 1 199 ? -9.363 8.383 3.528 1.00 91.75 199 LYS A O 1
ATOM 1520 N N . HIS A 1 200 ? -9.297 6.598 4.908 1.00 92.62 200 HIS A N 1
ATOM 1521 C CA . HIS A 1 200 ? -8.750 7.282 6.074 1.00 92.62 200 HIS A CA 1
ATOM 1522 C C . HIS A 1 200 ? -7.218 7.212 6.134 1.00 92.62 200 HIS A C 1
ATOM 1524 O O . HIS A 1 200 ? -6.599 8.023 6.820 1.00 92.62 200 HIS A O 1
ATOM 1530 N N . LEU A 1 201 ? -6.585 6.282 5.414 1.00 94.50 201 LEU A N 1
ATOM 1531 C CA . LEU A 1 201 ? -5.138 6.110 5.421 1.00 94.50 201 LEU A CA 1
ATOM 1532 C C . LEU A 1 201 ? -4.433 7.234 4.655 1.00 94.50 201 LEU A C 1
ATOM 1534 O O . LEU A 1 201 ? -4.540 7.380 3.431 1.00 94.50 201 LEU A O 1
ATOM 1538 N N . VAL A 1 202 ? -3.618 7.975 5.396 1.00 94.00 202 VAL A N 1
ATOM 1539 C CA . VAL A 1 202 ? -2.726 9.008 4.887 1.00 94.00 202 VAL A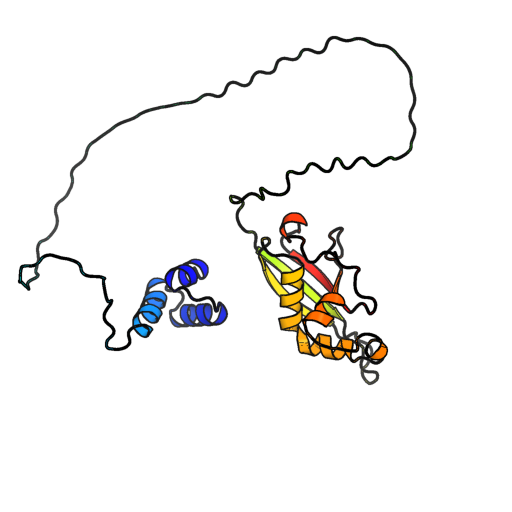 CA 1
ATOM 1540 C C . VAL A 1 202 ? -1.291 8.511 5.000 1.00 94.00 202 VAL A C 1
ATOM 1542 O O . VAL A 1 202 ? -0.871 8.027 6.050 1.00 94.00 202 VAL A O 1
ATOM 1545 N N . LEU A 1 203 ? -0.542 8.641 3.904 1.00 94.62 203 LEU A N 1
ATOM 1546 C CA . LEU A 1 203 ? 0.898 8.411 3.874 1.00 94.62 203 LEU A CA 1
ATOM 1547 C C . LEU A 1 203 ? 1.600 9.762 3.732 1.00 94.62 203 LEU A C 1
ATOM 1549 O O . LEU A 1 203 ? 1.494 10.426 2.700 1.00 94.62 203 LEU A O 1
ATOM 1553 N N . GLU A 1 204 ? 2.304 10.175 4.776 1.00 93.12 204 GLU A N 1
ATOM 1554 C CA . GLU A 1 204 ? 3.084 11.408 4.803 1.00 93.12 204 GLU A CA 1
ATOM 1555 C C . GLU A 1 204 ? 4.534 11.102 4.428 1.00 93.12 204 GLU A C 1
ATOM 1557 O O . GLU A 1 204 ? 5.162 10.206 4.992 1.00 93.12 204 GLU A O 1
ATOM 1562 N N . SER A 1 205 ? 5.091 11.862 3.488 1.00 91.25 205 SER A N 1
ATOM 1563 C CA . SER A 1 205 ? 6.516 11.814 3.163 1.00 91.25 205 SER A CA 1
ATOM 1564 C C . SER A 1 205 ? 7.231 13.016 3.762 1.00 91.25 205 SER A C 1
ATOM 1566 O O . SER A 1 205 ? 6.672 14.105 3.834 1.00 91.25 205 SER A O 1
ATOM 1568 N N . SER A 1 206 ? 8.499 12.850 4.139 1.00 81.06 206 SER A N 1
ATOM 1569 C CA . SER A 1 206 ? 9.353 13.979 4.535 1.00 81.06 206 SER A CA 1
ATOM 1570 C C . SER A 1 206 ? 9.755 14.877 3.353 1.00 81.06 206 SER A C 1
ATOM 1572 O O . SER A 1 206 ? 10.328 15.942 3.567 1.00 81.06 206 SER A O 1
ATOM 1574 N N . GLY A 1 207 ? 9.514 14.435 2.113 1.00 79.38 207 GLY A N 1
ATOM 1575 C CA . GLY A 1 207 ? 9.800 15.189 0.890 1.00 79.38 207 GLY A CA 1
ATOM 1576 C C . GLY A 1 207 ? 8.584 15.930 0.326 1.00 79.38 207 GLY A C 1
ATOM 1577 O O . GLY A 1 207 ? 7.523 15.988 0.933 1.00 79.38 207 GLY A O 1
ATOM 1578 N N . SER A 1 208 ? 8.724 16.465 -0.889 1.00 82.81 208 SER A N 1
ATOM 1579 C CA . SER A 1 208 ? 7.659 17.200 -1.599 1.00 82.81 208 SER A CA 1
ATOM 1580 C C . SER A 1 208 ? 6.652 16.300 -2.331 1.00 82.81 208 SER A C 1
ATOM 1582 O O . SER A 1 208 ? 5.837 16.793 -3.108 1.00 82.81 208 SER A O 1
ATOM 1584 N N . HIS A 1 209 ? 6.729 14.982 -2.143 1.00 88.94 209 HIS A N 1
ATOM 1585 C CA . HIS A 1 209 ? 5.883 14.022 -2.847 1.00 88.94 209 HIS A CA 1
ATOM 1586 C C . HIS A 1 209 ? 4.563 13.831 -2.098 1.00 88.94 209 HIS A C 1
ATOM 1588 O O . HIS A 1 209 ? 4.567 13.521 -0.907 1.00 88.94 209 HIS A O 1
ATOM 1594 N N . SER A 1 210 ? 3.444 13.979 -2.807 1.00 89.94 210 SER A N 1
ATOM 1595 C CA . SER A 1 210 ? 2.116 13.713 -2.253 1.00 89.94 210 SER A CA 1
ATOM 1596 C C . SER A 1 210 ? 1.665 12.288 -2.564 1.00 89.94 210 SER A C 1
ATOM 1598 O O . SER A 1 210 ? 1.800 11.823 -3.694 1.00 89.94 210 SER A O 1
ATOM 1600 N N . PHE A 1 211 ? 1.076 11.629 -1.566 1.00 93.38 211 PHE A N 1
ATOM 1601 C CA . PHE A 1 211 ? 0.432 10.314 -1.673 1.00 93.38 211 PHE A CA 1
ATOM 1602 C C . PHE A 1 211 ? -1.083 10.420 -1.405 1.00 93.38 211 PHE A C 1
ATOM 1604 O O . PHE A 1 211 ? -1.711 9.491 -0.890 1.00 93.38 211 PHE A O 1
ATOM 1611 N N . SER A 1 212 ? -1.676 11.585 -1.686 1.00 90.38 212 SER A N 1
ATOM 1612 C CA . SER A 1 212 ? -3.101 11.851 -1.459 1.00 90.38 212 SER A CA 1
ATOM 1613 C C . SER A 1 212 ? -4.004 11.177 -2.494 1.00 90.38 212 SER A C 1
ATOM 1615 O O . SER A 1 212 ? -5.010 10.586 -2.118 1.00 90.38 212 SER A O 1
ATOM 1617 N N . ASP A 1 213 ? -3.624 11.237 -3.771 1.00 92.06 213 ASP A N 1
ATOM 1618 C CA . ASP A 1 213 ? -4.375 10.665 -4.890 1.00 92.06 213 ASP A CA 1
ATOM 1619 C C . ASP A 1 213 ? -4.027 9.183 -5.075 1.00 92.06 213 ASP A C 1
ATOM 1621 O O . ASP A 1 213 ? -2.873 8.828 -5.314 1.00 92.06 213 ASP A O 1
ATOM 1625 N N . ASN A 1 214 ? -5.039 8.320 -4.967 1.00 93.69 214 ASN A N 1
ATOM 1626 C CA . ASN A 1 214 ? -4.891 6.868 -5.052 1.00 93.69 214 ASN A CA 1
ATOM 1627 C C . ASN A 1 214 ? -4.746 6.359 -6.497 1.00 93.69 214 ASN A C 1
ATOM 1629 O O . ASN A 1 214 ? -4.293 5.231 -6.696 1.00 93.69 214 ASN A O 1
ATOM 1633 N N . SER A 1 215 ? -5.128 7.160 -7.492 1.00 94.56 215 SER A N 1
ATOM 1634 C CA . SER A 1 215 ? -5.031 6.820 -8.915 1.00 94.56 215 SER A CA 1
ATOM 1635 C C . SER A 1 215 ? -3.650 7.128 -9.504 1.00 94.56 215 SER A C 1
ATOM 1637 O O . SER A 1 215 ? -3.235 6.502 -10.481 1.00 94.56 215 SER A O 1
ATOM 1639 N N . THR A 1 216 ? -2.900 8.038 -8.875 1.00 94.94 216 THR A N 1
ATOM 1640 C CA . THR A 1 216 ? -1.558 8.421 -9.313 1.00 94.94 216 THR A CA 1
ATOM 1641 C C . THR A 1 216 ? -0.597 7.226 -9.295 1.00 94.94 216 THR A C 1
ATOM 1643 O O . THR A 1 216 ? -0.456 6.518 -8.295 1.00 94.94 216 THR A O 1
ATOM 1646 N N . LEU A 1 217 ? 0.119 7.028 -10.404 1.00 95.19 217 LEU A N 1
ATOM 1647 C CA . LEU A 1 217 ? 1.205 6.052 -10.513 1.00 95.19 217 LEU A CA 1
ATOM 1648 C C . LEU A 1 217 ? 2.436 6.499 -9.719 1.00 95.19 217 LEU A C 1
ATOM 1650 O O . LEU A 1 217 ? 2.876 7.645 -9.829 1.00 95.19 217 LEU A O 1
ATOM 1654 N N . LEU A 1 218 ? 3.084 5.574 -9.011 1.00 94.94 218 LEU A N 1
ATOM 1655 C CA . LEU A 1 218 ? 4.301 5.856 -8.239 1.00 94.94 218 LEU A CA 1
ATOM 1656 C C . LEU A 1 218 ? 5.439 6.398 -9.115 1.00 94.94 218 LEU A C 1
ATOM 1658 O O . LEU A 1 218 ? 6.215 7.257 -8.690 1.00 94.94 218 LEU A O 1
ATOM 1662 N N . ARG A 1 219 ? 5.518 5.957 -10.374 1.00 94.12 219 ARG A N 1
ATOM 1663 C CA . ARG A 1 219 ? 6.461 6.488 -11.366 1.00 94.12 219 ARG A CA 1
ATOM 1664 C C . ARG A 1 219 ? 6.263 7.981 -11.634 1.00 94.12 219 ARG A C 1
ATOM 1666 O O . ARG A 1 219 ? 7.261 8.676 -11.823 1.00 94.12 219 ARG A O 1
ATOM 1673 N N . ALA A 1 220 ? 5.024 8.473 -11.633 1.00 93.56 220 ALA A N 1
ATOM 1674 C CA . ALA A 1 220 ? 4.716 9.885 -11.876 1.00 93.56 220 ALA A CA 1
ATOM 1675 C C . ALA A 1 220 ? 5.174 10.789 -10.719 1.00 93.56 220 ALA A C 1
ATOM 1677 O O . ALA A 1 220 ? 5.475 11.963 -10.926 1.00 93.56 220 ALA A O 1
ATOM 1678 N N . LEU A 1 221 ? 5.325 10.227 -9.518 1.00 92.81 221 LEU A N 1
ATOM 1679 C CA . LEU A 1 221 ? 5.821 10.944 -8.345 1.00 92.81 221 LEU A CA 1
ATOM 1680 C C . LEU A 1 221 ? 7.341 11.170 -8.365 1.00 92.81 221 LEU A C 1
ATOM 1682 O O . LEU A 1 221 ? 7.847 11.879 -7.502 1.00 92.81 221 LEU A O 1
ATOM 1686 N N . HIS A 1 222 ? 8.077 10.600 -9.330 1.00 91.25 222 HIS A N 1
ATOM 1687 C CA . HIS A 1 222 ? 9.534 10.756 -9.463 1.00 91.25 222 HIS A CA 1
ATOM 1688 C C . HIS A 1 222 ? 10.310 10.426 -8.174 1.00 91.25 222 HIS A C 1
ATOM 1690 O O . HIS A 1 222 ? 11.309 11.066 -7.847 1.00 91.25 222 HIS A O 1
ATOM 1696 N N . LEU A 1 223 ? 9.853 9.402 -7.450 1.00 92.62 223 LEU A N 1
ATOM 1697 C CA . LEU A 1 223 ? 10.402 9.020 -6.151 1.00 92.62 223 LEU A CA 1
ATOM 1698 C C . LEU A 1 223 ? 11.871 8.550 -6.241 1.00 92.62 223 LEU A C 1
ATOM 1700 O O . LEU A 1 223 ? 12.274 7.951 -7.256 1.00 92.62 223 LEU A O 1
ATOM 1704 N N . PRO A 1 224 ? 12.670 8.772 -5.175 1.00 93.00 224 PRO A N 1
ATOM 1705 C CA . PRO A 1 224 ? 13.971 8.128 -5.008 1.00 93.00 224 PRO A CA 1
ATOM 1706 C C . PRO A 1 224 ? 13.817 6.609 -4.825 1.00 93.00 224 PRO A C 1
ATOM 1708 O O . PRO A 1 224 ? 12.723 6.112 -4.589 1.00 93.00 224 PRO A O 1
ATOM 1711 N N . LYS A 1 225 ? 14.918 5.847 -4.917 1.00 91.00 225 LYS A N 1
ATOM 1712 C CA . LYS A 1 225 ? 14.877 4.377 -4.764 1.00 91.00 225 LYS A CA 1
ATOM 1713 C C . LYS A 1 225 ? 14.462 3.912 -3.368 1.00 91.00 225 LYS A C 1
ATOM 1715 O O . LYS A 1 225 ? 13.877 2.845 -3.260 1.00 91.00 225 LYS A O 1
ATOM 1720 N N . CYS A 1 226 ? 14.794 4.674 -2.329 1.00 93.69 226 CYS A N 1
ATOM 1721 C CA . CYS A 1 226 ? 14.420 4.374 -0.950 1.00 93.69 226 CYS A CA 1
ATOM 1722 C C . CYS A 1 226 ? 13.535 5.505 -0.437 1.00 93.69 226 CYS A C 1
ATOM 1724 O O . CYS A 1 226 ? 13.932 6.670 -0.507 1.00 93.69 226 CYS A O 1
ATOM 1726 N N . ILE A 1 227 ? 12.354 5.162 0.062 1.00 94.69 227 ILE A N 1
ATOM 1727 C CA . ILE A 1 227 ? 11.334 6.110 0.491 1.00 94.69 227 ILE A CA 1
ATOM 1728 C C . ILE A 1 227 ? 10.954 5.776 1.924 1.00 94.69 227 ILE A C 1
ATOM 1730 O O . ILE A 1 227 ? 10.621 4.634 2.224 1.00 94.69 227 ILE A O 1
ATOM 1734 N N . LYS A 1 228 ? 10.974 6.787 2.790 1.00 95.62 228 LYS A N 1
ATOM 1735 C CA . LYS A 1 228 ? 10.423 6.691 4.139 1.00 95.62 228 LYS A CA 1
ATOM 1736 C C . LYS A 1 228 ? 9.106 7.443 4.197 1.00 95.62 228 LYS A C 1
ATOM 1738 O O . LYS A 1 228 ? 9.055 8.606 3.784 1.00 95.62 228 LYS A O 1
ATOM 1743 N N . LEU A 1 229 ? 8.068 6.779 4.682 1.00 96.50 229 LEU A N 1
ATOM 1744 C CA . LEU A 1 229 ? 6.732 7.334 4.849 1.00 96.50 229 LEU A CA 1
ATOM 1745 C C . LEU A 1 229 ? 6.260 7.125 6.282 1.00 96.50 229 LEU A C 1
ATOM 1747 O O . LEU A 1 229 ? 6.671 6.188 6.961 1.00 96.50 229 LEU A O 1
ATOM 1751 N N . ARG A 1 230 ? 5.353 7.988 6.719 1.00 95.19 230 ARG A N 1
ATOM 1752 C CA . ARG A 1 230 ? 4.605 7.826 7.958 1.00 95.19 230 ARG A CA 1
ATOM 1753 C C . ARG A 1 230 ? 3.149 7.556 7.622 1.00 95.19 230 ARG A C 1
ATOM 1755 O O . ARG A 1 230 ? 2.535 8.334 6.896 1.00 95.19 230 ARG A O 1
ATOM 1762 N N . ALA A 1 231 ? 2.610 6.465 8.140 1.00 95.31 231 ALA A N 1
ATOM 1763 C CA . ALA A 1 231 ? 1.206 6.119 8.017 1.00 95.31 231 ALA A CA 1
ATOM 1764 C C . ALA A 1 231 ? 0.407 6.685 9.195 1.00 95.31 231 ALA A C 1
ATOM 1766 O O . ALA A 1 231 ? 0.818 6.569 10.350 1.00 95.31 231 ALA A O 1
ATOM 1767 N N . LYS A 1 232 ? -0.750 7.279 8.894 1.00 92.56 232 LYS A N 1
ATOM 1768 C CA . LYS A 1 232 ? -1.720 7.774 9.878 1.00 92.56 232 LYS A CA 1
ATOM 1769 C C . LYS A 1 232 ? -3.142 7.512 9.402 1.00 92.56 232 LYS A C 1
ATOM 1771 O O . LYS A 1 232 ? -3.409 7.549 8.202 1.00 92.56 232 LYS A O 1
ATOM 1776 N N . LEU A 1 233 ? -4.060 7.308 10.342 1.00 92.19 233 LEU A N 1
ATOM 1777 C CA . LEU A 1 233 ? -5.493 7.344 10.060 1.00 92.19 233 LEU A CA 1
ATOM 1778 C C . LEU A 1 233 ? -6.013 8.757 10.319 1.00 92.19 233 LEU A C 1
ATOM 1780 O O . LEU A 1 233 ? -5.982 9.243 11.447 1.00 92.19 233 LEU A O 1
ATOM 1784 N N . ASN A 1 234 ? -6.469 9.421 9.261 1.00 88.69 234 ASN A N 1
ATOM 1785 C CA . ASN A 1 234 ? -7.127 10.711 9.362 1.00 88.69 234 ASN A CA 1
ATOM 1786 C C . ASN A 1 234 ? -8.633 10.494 9.576 1.00 88.69 234 ASN A C 1
ATOM 1788 O O . ASN A 1 234 ? -9.263 9.829 8.749 1.00 88.69 234 ASN A O 1
ATOM 1792 N N . PRO A 1 235 ? -9.233 11.038 10.647 1.00 81.38 235 PRO A N 1
ATOM 1793 C CA . PRO A 1 235 ? -10.665 10.902 10.882 1.00 81.38 235 PRO A CA 1
ATOM 1794 C C . PRO A 1 235 ? -11.536 11.522 9.790 1.00 81.38 235 PRO A C 1
ATOM 1796 O O . PRO A 1 235 ? -12.620 11.010 9.521 1.00 81.38 235 PRO A O 1
ATOM 1799 N N . ASP A 1 236 ? -11.060 12.588 9.150 1.00 81.00 236 ASP A N 1
ATOM 1800 C CA . ASP A 1 236 ? -11.742 13.193 8.015 1.00 81.00 236 ASP A CA 1
ATOM 1801 C C . ASP A 1 236 ? -11.179 12.562 6.733 1.00 81.00 236 ASP A C 1
ATOM 1803 O O . ASP A 1 236 ? -9.998 12.758 6.421 1.00 81.00 236 ASP A O 1
ATOM 1807 N N . PRO A 1 237 ? -11.972 11.758 5.999 1.00 66.44 237 PRO A N 1
ATOM 1808 C CA . PRO A 1 237 ? -11.479 11.084 4.809 1.00 66.44 237 PRO A CA 1
ATOM 1809 C C . PRO A 1 237 ? -11.051 12.123 3.773 1.00 66.44 237 PRO A C 1
ATOM 1811 O O . PRO A 1 237 ? -11.682 13.174 3.622 1.00 66.44 237 PRO A O 1
ATOM 1814 N N . LEU A 1 238 ? -9.970 11.830 3.048 1.00 62.75 238 LEU A N 1
ATOM 1815 C CA . LEU A 1 238 ? -9.502 12.719 1.987 1.00 62.75 238 LEU A CA 1
ATOM 1816 C C . LEU A 1 238 ? -10.621 12.906 0.942 1.00 62.75 238 LEU A C 1
ATOM 1818 O O . LEU A 1 238 ? -11.305 11.931 0.609 1.00 62.75 238 LEU A O 1
ATOM 1822 N N . PRO A 1 239 ? -10.837 14.132 0.422 1.00 54.66 239 PRO A N 1
ATOM 1823 C CA . PRO A 1 239 ? -11.811 14.347 -0.638 1.00 54.66 239 PRO A CA 1
ATOM 1824 C C . PRO A 1 239 ? -11.439 13.460 -1.827 1.00 54.66 239 PRO A C 1
ATOM 1826 O O . PRO A 1 239 ? -10.280 13.447 -2.244 1.00 54.66 239 PRO A O 1
ATOM 1829 N N . TYR A 1 240 ? -12.419 12.694 -2.321 1.00 48.94 240 TYR A N 1
ATOM 1830 C CA . TYR A 1 240 ? -12.272 11.783 -3.457 1.00 48.94 240 TYR A CA 1
ATOM 1831 C C . TYR A 1 240 ? -11.437 12.450 -4.562 1.00 48.94 240 TYR A C 1
ATOM 1833 O O . TYR A 1 240 ? -11.863 13.458 -5.127 1.00 48.94 240 TYR A O 1
ATOM 1841 N N . SER A 1 241 ? -10.235 11.917 -4.795 1.00 43.16 241 SER A N 1
ATOM 1842 C CA . SER A 1 241 ? -9.345 12.259 -5.908 1.00 43.16 241 SER A CA 1
ATOM 1843 C C . SER A 1 241 ? -9.205 11.014 -6.766 1.00 43.16 241 SER A C 1
ATOM 1845 O O . SER A 1 241 ? -8.847 9.967 -6.171 1.00 43.16 241 SER A O 1
#

Radius of gyration: 31.1 Å; Cα contacts (8 Å, |Δi|>4): 220; chains: 1; bounding box: 51×98×78 Å

InterPro domains:
  IPR044541 FAF1, UBA-like domain [cd14413] (5-37)

Mean predicted aligned error: 21.19 Å

Sequence (241 aa):
MLENFLACTGLTDITYAISILEDHNWDLTAAVSSIISDVLPAGSSVVQEDQSVPYSTVFPMIPLGGPILSSESSMNHNLGTQTVSVSTMCDIDTDISGCDISPAISRSVIELDSDQATINSNRAVRILNFEIDLELPIDDDTDHEQKVVKESFPFPDTETVGFLKQHFIDCRLTELIQLATSPELESKITECSKANLLKHLVLESSGSHSFSDNSTLLRALHLPKCIKLRAKLNPDPLPYS

Solvent-accessible surface area (backbone atoms only — not comparable to full-atom values): 16156 Å² total; per-residue (Å²): 106,69,67,58,47,32,69,74,66,67,56,83,56,64,70,61,54,48,52,46,30,58,77,40,75,65,37,62,68,61,32,50,51,50,56,60,55,73,69,59,70,88,82,74,79,81,80,70,90,80,80,86,84,88,88,80,91,87,86,88,87,85,85,89,82,87,90,85,84,89,84,84,89,80,91,82,88,80,88,78,83,82,80,83,82,85,83,86,81,91,85,88,86,80,92,78,84,88,83,92,82,85,84,90,83,89,80,91,80,81,78,81,74,90,68,92,80,70,82,63,88,82,62,79,85,47,71,29,36,40,38,38,38,34,73,45,81,69,62,95,88,59,93,87,63,77,46,66,48,76,47,77,48,78,44,59,31,85,39,30,38,38,57,55,51,51,51,50,43,69,78,40,44,69,61,51,41,56,50,35,63,30,90,90,29,33,88,59,47,82,56,81,46,72,76,50,47,58,48,22,52,41,52,48,44,91,62,96,55,81,54,81,42,37,75,47,40,43,54,79,60,68,67,65,59,69,42,63,34,38,45,46,77,42,73,70,56,66,77,93,97

Organism: NCBI:txid6186